Protein AF-A0A453KRI4-F1 (afdb_monomer)

Structure (mmCIF, N/CA/C/O backbone):
data_AF-A0A453KRI4-F1
#
_entry.id   AF-A0A453KRI4-F1
#
loop_
_atom_site.group_PDB
_atom_site.id
_atom_site.type_symbol
_atom_site.label_atom_id
_atom_site.label_alt_id
_atom_site.label_comp_id
_atom_site.label_asym_id
_atom_site.label_entity_id
_atom_site.label_seq_id
_atom_site.pdbx_PDB_ins_code
_atom_site.Cartn_x
_atom_site.Cartn_y
_atom_site.Cartn_z
_atom_site.occupancy
_atom_site.B_iso_or_equiv
_atom_site.auth_seq_id
_atom_site.auth_comp_id
_atom_site.auth_asym_id
_atom_site.auth_atom_id
_atom_site.pdbx_PDB_model_num
ATOM 1 N N . MET A 1 1 ? 33.723 35.617 16.696 1.00 30.81 1 MET A N 1
ATOM 2 C CA . MET A 1 1 ? 33.389 37.039 16.918 1.00 30.81 1 MET A CA 1
ATOM 3 C C . MET A 1 1 ? 32.391 37.435 15.843 1.00 30.81 1 MET A C 1
ATOM 5 O O . MET A 1 1 ? 32.683 37.224 14.676 1.00 30.81 1 MET A O 1
ATOM 9 N N . PHE A 1 2 ? 31.198 37.862 16.262 1.00 27.64 2 PHE A N 1
ATOM 10 C CA . PHE A 1 2 ? 30.061 38.293 15.435 1.00 27.64 2 PHE A CA 1
ATOM 11 C C . PHE A 1 2 ? 30.483 39.383 14.417 1.00 27.64 2 PHE A C 1
ATOM 13 O O . PHE A 1 2 ? 31.414 40.131 14.690 1.00 27.64 2 PHE A O 1
ATOM 20 N N . MET A 1 3 ? 29.860 39.506 13.239 1.00 26.14 3 MET A N 1
ATOM 21 C CA . MET A 1 3 ? 28.562 40.183 13.122 1.00 26.14 3 MET A CA 1
ATOM 22 C C . MET A 1 3 ? 27.665 39.711 11.972 1.00 26.14 3 MET A C 1
ATOM 24 O O . MET A 1 3 ? 28.102 39.411 10.867 1.00 26.14 3 MET A O 1
ATOM 28 N N . TYR A 1 4 ? 26.376 39.726 12.314 1.00 32.00 4 TYR A N 1
ATOM 29 C CA . TYR A 1 4 ? 25.180 39.607 11.493 1.00 32.00 4 TYR A CA 1
ATOM 30 C C . TYR A 1 4 ? 25.110 40.650 10.365 1.00 32.00 4 TYR A C 1
ATOM 32 O O . TYR A 1 4 ? 25.146 41.850 10.627 1.00 32.00 4 TYR A O 1
ATOM 40 N N . SER A 1 5 ? 24.798 40.195 9.155 1.00 31.25 5 SER A N 1
ATOM 41 C CA . SER A 1 5 ? 23.896 40.875 8.219 1.00 31.25 5 SER A CA 1
ATOM 42 C C . SER A 1 5 ? 23.276 39.796 7.323 1.00 31.25 5 SER A C 1
ATOM 44 O O . SER A 1 5 ? 23.984 38.957 6.784 1.00 31.25 5 SER A O 1
ATOM 46 N N . GLY A 1 6 ? 21.945 39.721 7.238 1.00 36.94 6 GLY A N 1
ATOM 47 C CA . GLY A 1 6 ? 21.300 38.698 6.394 1.00 36.94 6 GLY A CA 1
ATOM 48 C C . GLY A 1 6 ? 19.849 38.344 6.718 1.00 36.94 6 GLY A C 1
ATOM 49 O O . GLY A 1 6 ? 19.220 37.597 5.976 1.00 36.94 6 GLY A O 1
ATOM 50 N N . VAL A 1 7 ? 19.256 38.912 7.776 1.00 42.28 7 VAL A N 1
ATOM 51 C CA . VAL A 1 7 ? 17.847 38.641 8.153 1.00 42.28 7 VAL A CA 1
ATOM 52 C C . VAL A 1 7 ? 16.841 39.096 7.070 1.00 42.28 7 VAL A C 1
ATOM 54 O O . VAL A 1 7 ? 15.693 38.658 7.059 1.00 42.28 7 VAL A O 1
ATOM 57 N N . SER A 1 8 ? 17.268 39.936 6.122 1.00 39.94 8 SER A N 1
ATOM 58 C CA . SER A 1 8 ? 16.451 40.399 4.991 1.00 39.94 8 SER A CA 1
ATOM 59 C C . SER A 1 8 ? 16.449 39.422 3.800 1.00 39.94 8 SER A C 1
ATOM 61 O O . SER A 1 8 ? 15.409 39.220 3.177 1.00 39.94 8 SER A O 1
ATOM 63 N N . GLU A 1 9 ? 17.568 38.748 3.522 1.00 38.81 9 GLU A N 1
ATOM 64 C CA . GLU A 1 9 ? 17.733 37.877 2.342 1.00 38.81 9 GLU A CA 1
ATOM 65 C C . GLU A 1 9 ? 17.066 36.505 2.508 1.00 38.81 9 GLU A C 1
ATOM 67 O O . GLU A 1 9 ? 16.569 35.917 1.550 1.00 38.81 9 GLU A O 1
ATOM 72 N N . ALA A 1 10 ? 16.952 36.017 3.746 1.00 46.59 10 ALA A N 1
ATOM 73 C CA . ALA A 1 10 ? 16.262 34.759 4.026 1.00 46.59 10 ALA A CA 1
ATOM 74 C C . ALA A 1 10 ? 14.754 34.822 3.707 1.00 46.59 10 ALA A C 1
ATOM 76 O O . ALA A 1 10 ? 14.152 33.810 3.351 1.00 46.59 10 ALA A O 1
ATOM 77 N N . LYS A 1 11 ? 14.131 36.008 3.805 1.00 44.09 11 LYS A N 1
ATOM 78 C CA . LYS A 1 11 ? 12.696 36.180 3.530 1.00 44.09 11 LYS A CA 1
ATOM 79 C C . LYS A 1 11 ? 12.367 36.147 2.038 1.00 44.09 11 LYS A C 1
ATOM 81 O O . LYS A 1 11 ? 11.305 35.643 1.688 1.00 44.09 11 LYS A O 1
ATOM 86 N N . SER A 1 12 ? 13.253 36.642 1.171 1.00 44.22 12 SER A N 1
ATOM 87 C CA . SER A 1 12 ? 13.029 36.602 -0.280 1.00 44.22 12 SER A CA 1
ATOM 88 C C . SER A 1 12 ? 13.233 35.193 -0.845 1.00 44.22 12 SER A C 1
ATOM 90 O O . SER A 1 12 ? 12.442 34.750 -1.673 1.00 44.22 12 SER A O 1
ATOM 92 N N . LEU A 1 13 ? 14.215 34.438 -0.338 1.00 45.19 13 LEU A N 1
ATOM 93 C CA . LEU A 1 13 ? 14.461 33.049 -0.752 1.00 45.19 13 LEU A CA 1
ATOM 94 C C . LEU A 1 13 ? 13.302 32.103 -0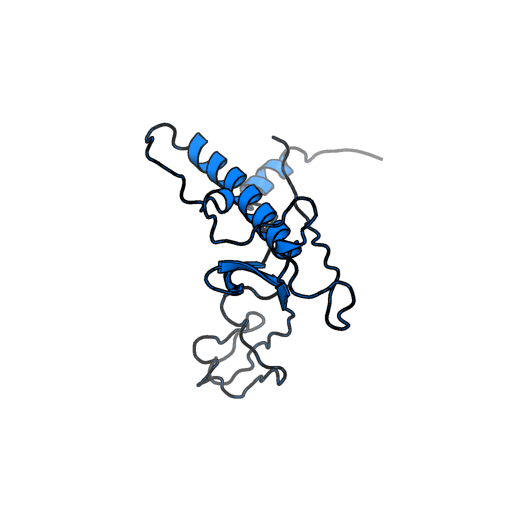.395 1.00 45.19 13 LEU A C 1
ATOM 96 O O . LEU A 1 13 ? 12.921 31.262 -1.207 1.00 45.19 13 LEU A O 1
ATOM 100 N N . LEU A 1 14 ? 12.683 32.290 0.775 1.00 44.97 14 LEU A N 1
ATOM 101 C CA . LEU A 1 14 ? 11.488 31.548 1.208 1.00 44.97 14 LEU A CA 1
ATOM 102 C C . LEU A 1 14 ? 10.238 31.827 0.359 1.00 44.97 14 LEU A C 1
ATOM 104 O O . LEU A 1 14 ? 9.288 31.053 0.411 1.00 44.97 14 LEU A O 1
ATOM 108 N N . GLN A 1 15 ? 10.211 32.932 -0.390 1.00 42.91 15 GLN A N 1
ATOM 109 C CA . GLN A 1 15 ? 9.099 33.270 -1.279 1.00 42.91 15 GLN A CA 1
ATOM 110 C C . GLN A 1 15 ? 9.299 32.712 -2.698 1.00 42.91 15 GLN A C 1
ATOM 112 O O . GLN A 1 15 ? 8.321 32.481 -3.406 1.00 42.91 15 GLN A O 1
ATOM 117 N N . VAL A 1 16 ? 10.552 32.477 -3.108 1.00 51.47 16 VAL A N 1
ATOM 118 C CA . VAL A 1 16 ? 10.911 31.925 -4.427 1.00 51.47 16 VAL A CA 1
ATOM 119 C C . VAL A 1 16 ? 10.859 30.394 -4.436 1.00 51.47 16 VAL A C 1
ATOM 121 O O . VAL A 1 16 ? 10.508 29.794 -5.450 1.00 51.47 16 VAL A O 1
ATOM 124 N N . VAL A 1 17 ? 11.149 29.750 -3.304 1.00 48.16 17 VAL A N 1
ATOM 125 C CA . VAL A 1 17 ? 11.010 28.300 -3.136 1.00 48.16 17 VA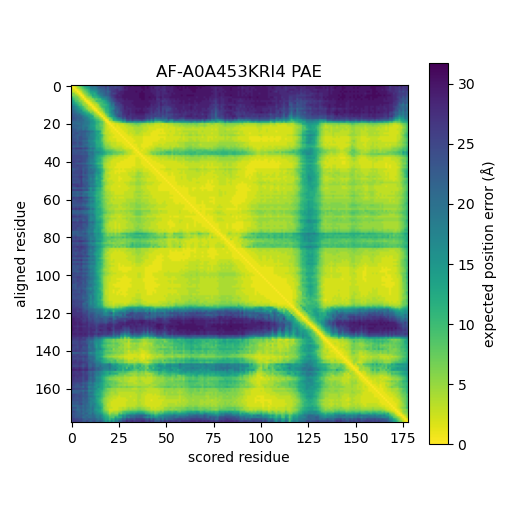L A CA 1
ATOM 126 C C . VAL A 1 17 ? 9.704 28.042 -2.391 1.00 48.16 17 VAL A C 1
ATOM 128 O O . VAL A 1 17 ? 9.520 28.532 -1.282 1.00 48.16 17 VAL A O 1
ATOM 131 N N . GLY A 1 18 ? 8.774 27.290 -2.986 1.00 59.81 18 GLY A N 1
ATOM 132 C CA . GLY A 1 18 ? 7.596 26.794 -2.264 1.00 59.81 18 GLY A CA 1
ATOM 133 C C . GLY A 1 18 ? 7.978 26.021 -0.990 1.00 59.81 18 GLY A C 1
ATOM 134 O O . GLY A 1 18 ? 9.152 25.800 -0.704 1.00 59.81 18 GLY A O 1
ATOM 135 N N . THR A 1 19 ? 6.979 25.594 -0.209 1.00 65.94 19 THR A N 1
ATOM 136 C CA . THR A 1 19 ? 7.167 24.857 1.057 1.00 65.94 19 THR A CA 1
ATOM 137 C C . THR A 1 19 ? 8.308 23.829 0.980 1.00 65.94 19 THR A C 1
ATOM 139 O O . THR A 1 19 ? 8.204 22.856 0.239 1.00 65.94 19 THR A O 1
ATOM 142 N N . LEU A 1 20 ? 9.368 24.018 1.776 1.00 83.94 20 LEU A N 1
ATOM 143 C CA . LEU A 1 20 ? 10.562 23.150 1.813 1.00 83.94 20 LEU A CA 1
ATOM 144 C C . LEU A 1 20 ? 10.303 21.751 2.410 1.00 83.94 20 LEU A C 1
ATOM 146 O O . LEU A 1 20 ? 11.207 20.923 2.473 1.00 83.94 20 LEU A O 1
ATOM 150 N N . PHE A 1 21 ? 9.077 21.489 2.863 1.00 84.25 21 PHE A N 1
ATOM 151 C CA . PHE A 1 21 ? 8.660 20.235 3.479 1.00 84.25 21 PHE A CA 1
ATOM 152 C C . PHE A 1 21 ? 7.498 19.626 2.704 1.00 84.25 21 PHE A C 1
ATOM 154 O O . PHE A 1 21 ? 6.615 20.337 2.222 1.00 84.25 21 PHE A O 1
ATOM 161 N N . THR A 1 22 ? 7.473 18.297 2.639 1.00 86.94 22 THR A N 1
ATOM 162 C CA . THR A 1 22 ? 6.415 17.534 1.976 1.00 86.94 22 THR A CA 1
ATOM 163 C C . THR A 1 22 ? 5.614 16.719 2.985 1.00 86.94 22 THR A C 1
ATOM 165 O O . THR A 1 22 ? 6.085 16.353 4.064 1.00 86.94 22 THR A O 1
ATOM 168 N N . HIS A 1 23 ? 4.372 16.403 2.627 1.00 90.69 23 HIS A N 1
ATOM 169 C CA . HIS A 1 23 ? 3.614 15.374 3.323 1.00 90.69 23 HIS A CA 1
ATOM 170 C C . HIS A 1 23 ? 3.997 14.006 2.755 1.00 90.69 23 HIS A C 1
ATOM 172 O O . HIS A 1 23 ? 3.461 13.599 1.732 1.00 90.69 23 HIS A O 1
ATOM 178 N N . HIS A 1 24 ? 4.913 13.303 3.421 1.00 94.25 24 HIS A N 1
ATOM 179 C CA . HIS A 1 24 ? 5.477 12.046 2.914 1.00 94.25 24 HIS A CA 1
ATOM 180 C C . HIS A 1 24 ? 4.757 10.771 3.404 1.00 94.25 24 HIS A C 1
ATOM 182 O O . HIS A 1 24 ? 5.237 9.665 3.179 1.00 94.25 24 HIS A O 1
ATOM 188 N N . GLN A 1 25 ? 3.610 10.905 4.079 1.00 94.44 25 GLN A N 1
ATOM 189 C CA . GLN A 1 25 ? 2.799 9.761 4.517 1.00 94.44 25 GLN A CA 1
ATOM 190 C C . GLN A 1 25 ? 2.113 9.103 3.308 1.00 94.44 25 GLN A C 1
ATOM 192 O O . GLN A 1 25 ? 1.336 9.775 2.628 1.00 94.44 25 GLN A O 1
ATOM 197 N N . LYS A 1 26 ? 2.347 7.802 3.093 1.00 96.94 26 LYS A N 1
ATOM 198 C CA . LYS A 1 26 ? 1.603 6.964 2.142 1.00 96.94 26 LYS A CA 1
ATOM 199 C C . LYS A 1 26 ? 0.666 6.049 2.911 1.00 96.94 26 LYS A C 1
ATOM 201 O O . LYS A 1 26 ? 1.130 5.249 3.721 1.00 96.94 26 LYS A O 1
ATOM 206 N N . CYS A 1 27 ? -0.636 6.183 2.686 1.00 96.69 27 CYS A N 1
ATOM 207 C CA . CYS A 1 27 ? -1.605 5.269 3.271 1.00 96.69 27 CYS A CA 1
ATOM 208 C C . CYS A 1 27 ? -2.847 5.098 2.400 1.00 96.69 27 CYS A C 1
ATOM 210 O O . CYS A 1 27 ? -3.312 6.054 1.775 1.00 96.69 27 CYS A O 1
ATOM 212 N N . VAL A 1 28 ? -3.424 3.902 2.443 1.00 97.81 28 VAL A N 1
ATOM 213 C CA . VAL A 1 28 ? -4.755 3.599 1.904 1.00 97.81 28 VAL A CA 1
ATOM 214 C C . VAL A 1 28 ? -5.597 3.046 3.042 1.00 97.81 28 VAL A C 1
ATOM 216 O O . VAL A 1 28 ? -5.164 2.134 3.735 1.00 97.81 28 VAL A O 1
ATOM 219 N N . ILE A 1 29 ? -6.786 3.603 3.255 1.00 97.44 29 ILE A N 1
ATOM 220 C CA . ILE A 1 29 ? -7.718 3.149 4.291 1.00 97.44 29 ILE A CA 1
ATOM 221 C C . ILE A 1 29 ? -9.008 2.750 3.594 1.00 97.44 29 ILE A C 1
ATOM 223 O O . ILE A 1 29 ? -9.570 3.537 2.832 1.00 97.44 29 ILE A O 1
ATOM 227 N N . VAL A 1 30 ? -9.461 1.530 3.851 1.00 96.75 30 VAL A N 1
ATOM 228 C CA . VAL A 1 30 ? -10.665 0.955 3.253 1.00 96.75 30 VAL A CA 1
ATOM 229 C C . VAL A 1 30 ? -11.468 0.229 4.318 1.00 96.75 30 VAL A C 1
ATOM 231 O O . VAL A 1 30 ? -10.911 -0.285 5.288 1.00 96.75 30 VAL A O 1
ATOM 234 N N . ASP A 1 31 ? -12.780 0.157 4.134 1.00 94.62 31 ASP A N 1
ATOM 235 C CA . ASP A 1 31 ? -13.578 -0.825 4.845 1.00 94.62 31 ASP A CA 1
ATOM 236 C C . ASP A 1 31 ? -13.467 -2.183 4.128 1.00 94.62 31 ASP A C 1
ATOM 238 O O . ASP A 1 31 ? -13.502 -2.276 2.899 1.00 94.62 31 ASP A O 1
ATOM 242 N N . THR A 1 32 ? -13.302 -3.257 4.890 1.00 95.38 32 THR A N 1
ATOM 243 C CA . THR A 1 32 ? -13.214 -4.635 4.396 1.00 95.38 32 THR A CA 1
ATOM 244 C C . THR A 1 32 ? -14.212 -5.522 5.126 1.00 95.38 32 THR A C 1
ATOM 246 O O . THR A 1 32 ? -14.873 -5.102 6.078 1.00 95.38 32 THR A O 1
ATOM 249 N N . GLN A 1 33 ? -14.386 -6.748 4.636 1.00 94.31 33 GLN A N 1
ATOM 250 C CA . GLN A 1 33 ? -15.321 -7.697 5.223 1.00 94.31 33 GLN A CA 1
ATOM 251 C C . GLN A 1 33 ? -14.877 -8.086 6.641 1.00 94.31 33 GLN A C 1
ATOM 253 O O . GLN A 1 33 ? -13.729 -8.481 6.844 1.00 94.31 33 GLN A O 1
ATOM 258 N N . ALA A 1 34 ? -15.796 -7.995 7.603 1.00 90.81 34 ALA A N 1
ATOM 259 C CA . ALA A 1 34 ? -15.635 -8.546 8.946 1.00 90.81 34 ALA A CA 1
ATOM 260 C C . ALA A 1 34 ? -16.558 -9.762 9.137 1.00 90.81 34 ALA A C 1
ATOM 262 O O . ALA A 1 34 ? -17.197 -10.233 8.192 1.00 90.81 34 ALA A O 1
ATOM 263 N N . THR A 1 35 ? -16.629 -10.287 10.357 1.00 86.94 35 THR A N 1
ATOM 264 C CA . THR A 1 35 ? -17.497 -11.420 10.693 1.00 86.94 35 THR A CA 1
ATOM 265 C C . THR A 1 35 ? -18.974 -11.090 10.443 1.00 86.94 35 THR A C 1
ATOM 267 O O . THR A 1 35 ? -19.463 -10.019 10.810 1.00 86.94 35 THR A O 1
ATOM 270 N N . GLY A 1 36 ? -19.706 -12.025 9.830 1.00 88.50 36 GLY A N 1
ATOM 271 C CA . GLY A 1 36 ? -21.120 -11.850 9.490 1.00 88.50 36 GLY A CA 1
ATOM 272 C C . GLY A 1 36 ? -21.335 -10.793 8.402 1.00 88.50 36 GLY A C 1
ATOM 273 O O . GLY A 1 36 ? -20.599 -10.750 7.424 1.00 88.50 36 GLY A O 1
ATOM 274 N N . ASN A 1 37 ? -22.339 -9.930 8.577 1.00 89.50 37 ASN A N 1
ATOM 275 C CA . ASN A 1 37 ? -22.644 -8.830 7.647 1.00 89.50 37 ASN A CA 1
ATOM 276 C C . ASN A 1 37 ? -21.945 -7.510 8.018 1.00 89.50 37 ASN A C 1
ATOM 278 O O . ASN A 1 37 ? -22.288 -6.456 7.482 1.00 89.50 37 ASN A O 1
ATOM 282 N N . ASN A 1 38 ? -20.985 -7.556 8.942 1.00 92.38 38 ASN A N 1
ATOM 283 C CA . ASN A 1 38 ? -20.273 -6.371 9.397 1.00 92.38 38 ASN A CA 1
ATOM 284 C C . ASN A 1 38 ? -19.046 -6.071 8.525 1.00 92.38 38 ASN A C 1
ATOM 286 O O . ASN A 1 38 ? -18.556 -6.899 7.754 1.00 92.38 38 ASN A O 1
ATOM 290 N N . ARG A 1 39 ? -18.524 -4.859 8.685 1.00 94.81 39 ARG A N 1
ATOM 291 C CA . ARG A 1 39 ? -17.323 -4.342 8.029 1.00 94.81 39 ARG A CA 1
ATOM 292 C C . ARG A 1 39 ? -16.290 -3.953 9.085 1.00 94.81 39 ARG A C 1
ATOM 294 O O . ARG A 1 39 ? -16.656 -3.613 10.205 1.00 94.81 39 ARG A O 1
ATOM 301 N N . LYS A 1 40 ? -15.009 -3.963 8.736 1.00 94.31 40 LYS A N 1
ATOM 302 C CA . LYS A 1 40 ? -13.907 -3.475 9.584 1.00 94.31 40 LYS A CA 1
ATOM 303 C C . LYS A 1 40 ? -13.049 -2.492 8.807 1.00 94.31 40 LYS A C 1
ATOM 305 O O . LYS A 1 40 ? -13.043 -2.529 7.581 1.00 94.31 40 LYS A O 1
ATOM 310 N N . ILE A 1 41 ? -12.313 -1.635 9.502 1.00 96.00 41 ILE A N 1
ATOM 311 C CA . ILE A 1 41 ? -11.302 -0.795 8.861 1.00 96.00 41 ILE A CA 1
ATOM 312 C C . ILE A 1 41 ? -10.021 -1.605 8.649 1.00 96.00 41 ILE A C 1
ATOM 314 O O . ILE A 1 41 ? -9.541 -2.301 9.542 1.00 96.00 41 ILE A O 1
ATOM 318 N N . THR A 1 42 ? -9.465 -1.498 7.448 1.00 97.31 42 THR A N 1
ATOM 319 C CA . THR A 1 42 ? -8.154 -2.028 7.079 1.00 97.31 42 THR A CA 1
ATOM 320 C C . THR A 1 42 ? -7.330 -0.896 6.497 1.00 97.31 42 THR A C 1
ATOM 322 O O . THR A 1 42 ? -7.803 -0.137 5.647 1.00 97.31 42 THR A O 1
ATOM 325 N N . ALA A 1 43 ? -6.091 -0.781 6.955 1.00 98.12 43 ALA A N 1
ATOM 326 C CA . ALA A 1 43 ? -5.169 0.245 6.507 1.00 98.12 43 ALA A CA 1
ATOM 327 C C . ALA A 1 43 ? -3.947 -0.385 5.838 1.00 98.12 43 ALA A C 1
ATOM 329 O O . ALA A 1 43 ? -3.489 -1.452 6.227 1.00 98.12 43 ALA A O 1
ATOM 330 N N . PHE A 1 44 ? -3.399 0.301 4.849 1.00 98.31 44 PHE A N 1
ATOM 331 C CA . PHE A 1 44 ? -2.118 -0.004 4.232 1.00 98.31 44 PHE A CA 1
ATOM 332 C C . PHE A 1 44 ? -1.200 1.195 4.450 1.00 98.31 44 PHE A C 1
ATOM 334 O O . PHE A 1 44 ? -1.649 2.331 4.277 1.00 98.31 44 PHE A O 1
ATOM 341 N N . LEU A 1 45 ? 0.045 0.959 4.862 1.00 96.62 45 LEU A N 1
ATOM 342 C CA . LEU A 1 45 ? 1.070 1.992 5.030 1.00 96.62 45 LEU A CA 1
ATOM 343 C C . LEU A 1 45 ? 2.460 1.450 4.681 1.00 96.62 45 LEU A C 1
ATOM 345 O O . LEU A 1 45 ? 2.730 0.255 4.794 1.00 96.62 45 LEU A O 1
ATOM 349 N N . GLY A 1 46 ? 3.369 2.343 4.303 1.00 96.75 46 GLY A N 1
ATOM 350 C CA . GLY A 1 46 ? 4.746 1.980 3.978 1.00 96.75 46 GLY A CA 1
ATOM 351 C C . GLY A 1 46 ? 5.425 3.022 3.104 1.00 96.75 46 GLY A C 1
ATOM 352 O O . GLY A 1 46 ? 5.048 4.196 3.138 1.00 96.75 46 GLY A O 1
ATOM 353 N N . GLY A 1 47 ? 6.421 2.589 2.327 1.00 96.75 47 GLY A N 1
ATOM 354 C CA . GLY A 1 47 ? 7.166 3.445 1.396 1.00 96.75 47 GLY A CA 1
ATOM 355 C C . GLY A 1 47 ? 6.522 3.592 0.013 1.00 96.75 47 GLY A C 1
ATOM 356 O O . GLY A 1 47 ? 6.704 4.626 -0.628 1.00 96.75 47 GLY A O 1
ATOM 357 N N . LEU A 1 48 ? 5.688 2.631 -0.400 1.00 96.69 48 LEU A N 1
ATOM 358 C CA . LEU A 1 48 ? 5.049 2.649 -1.721 1.00 96.69 48 LEU A CA 1
ATOM 359 C C . LEU A 1 48 ? 3.967 3.734 -1.853 1.00 96.69 48 LEU A C 1
ATOM 361 O O . LEU A 1 48 ? 2.922 3.680 -1.201 1.00 96.69 48 LEU A O 1
ATOM 365 N N . ASP A 1 49 ? 4.199 4.685 -2.757 1.00 96.69 49 ASP A N 1
ATOM 366 C CA . ASP A 1 49 ? 3.169 5.569 -3.306 1.00 96.69 49 ASP A CA 1
ATOM 367 C C . ASP A 1 49 ? 2.436 4.880 -4.479 1.00 96.69 49 ASP A C 1
ATOM 369 O O . ASP A 1 49 ? 3.028 4.109 -5.235 1.00 96.69 49 ASP A O 1
ATOM 373 N N . LEU A 1 50 ? 1.153 5.203 -4.685 1.00 95.81 50 LEU A N 1
ATOM 374 C CA . LEU A 1 50 ? 0.393 4.770 -5.868 1.00 95.81 50 LEU A CA 1
ATOM 375 C C . LEU A 1 50 ? 0.692 5.679 -7.070 1.00 95.81 50 LEU A C 1
ATOM 377 O O . LEU A 1 50 ? -0.111 6.542 -7.430 1.00 95.81 50 LEU A O 1
ATOM 381 N N . CYS A 1 51 ? 1.870 5.512 -7.661 1.00 95.94 51 CYS A N 1
ATOM 382 C CA . CYS A 1 51 ? 2.327 6.282 -8.818 1.00 95.94 51 CYS A CA 1
ATOM 383 C C . CYS A 1 51 ? 3.366 5.515 -9.650 1.00 95.94 51 CYS A C 1
ATOM 385 O O . CYS A 1 51 ? 3.690 4.363 -9.367 1.00 95.94 51 CYS A O 1
ATOM 387 N N . ASP A 1 52 ? 3.848 6.159 -10.709 1.00 95.44 52 ASP A N 1
ATOM 388 C CA . ASP A 1 52 ? 4.652 5.566 -11.774 1.00 95.44 52 ASP A CA 1
ATOM 389 C C . ASP A 1 52 ? 5.993 4.986 -11.299 1.00 95.44 52 ASP A C 1
ATOM 391 O O . ASP A 1 52 ? 6.707 5.587 -10.506 1.00 95.44 52 ASP A O 1
ATOM 395 N N . GLY A 1 53 ? 6.386 3.820 -11.787 1.00 96.31 53 GLY A N 1
ATOM 396 C CA . GLY A 1 53 ? 7.686 3.210 -11.532 1.00 96.31 53 GLY A CA 1
ATOM 397 C C . GLY A 1 53 ? 7.818 2.472 -10.206 1.00 96.31 53 GLY A C 1
ATOM 398 O O . GLY A 1 53 ? 8.882 1.901 -9.965 1.00 96.31 53 GLY A O 1
ATOM 399 N N . ARG A 1 54 ? 6.775 2.475 -9.364 1.00 97.75 54 ARG A N 1
ATOM 400 C CA . ARG A 1 54 ? 6.768 1.820 -8.041 1.00 97.75 54 ARG A CA 1
ATOM 401 C C . ARG A 1 54 ? 6.402 0.343 -8.134 1.00 97.75 54 ARG A C 1
ATOM 403 O O . ARG A 1 54 ? 6.703 -0.410 -7.212 1.00 97.75 54 ARG A O 1
ATOM 410 N N . TYR A 1 55 ? 5.756 -0.075 -9.225 1.00 97.75 55 TYR A N 1
ATOM 411 C CA . TYR A 1 55 ? 5.511 -1.487 -9.473 1.00 97.75 55 TYR A CA 1
ATOM 412 C C . TYR A 1 55 ? 6.834 -2.188 -9.795 1.00 97.75 55 TYR A C 1
ATOM 414 O O . TYR A 1 55 ? 7.555 -1.805 -10.719 1.00 97.75 55 TYR A O 1
ATOM 422 N N . ASP A 1 56 ? 7.142 -3.238 -9.042 1.00 98.12 56 ASP A N 1
ATOM 423 C CA . ASP A 1 56 ? 8.283 -4.106 -9.299 1.00 98.12 56 ASP A CA 1
ATOM 424 C C . ASP A 1 56 ? 8.048 -5.493 -8.687 1.00 98.12 56 ASP A C 1
ATOM 426 O O . ASP A 1 56 ? 7.083 -5.728 -7.955 1.00 98.12 56 ASP A O 1
A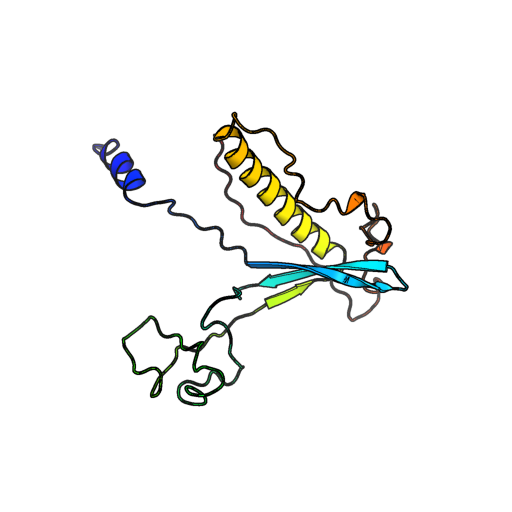TOM 430 N N . THR A 1 57 ? 8.946 -6.418 -8.996 1.00 97.44 57 THR A N 1
ATOM 431 C CA . THR A 1 57 ? 9.005 -7.758 -8.414 1.00 97.44 57 THR A CA 1
ATOM 432 C C . THR A 1 57 ? 10.393 -7.990 -7.801 1.00 97.44 57 THR A C 1
ATOM 434 O O . THR A 1 57 ? 11.329 -7.267 -8.148 1.00 97.44 57 THR A O 1
ATOM 437 N N . PRO A 1 58 ? 10.580 -8.980 -6.902 1.00 98.19 58 PRO A N 1
ATOM 438 C CA . PRO A 1 58 ? 11.877 -9.217 -6.255 1.00 98.19 58 PRO A CA 1
ATOM 439 C C . PRO A 1 58 ? 13.047 -9.466 -7.222 1.00 98.19 58 PRO A C 1
ATOM 441 O O . PRO A 1 58 ? 14.205 -9.315 -6.845 1.00 98.19 58 PRO A O 1
ATOM 444 N N . GLU A 1 59 ? 12.767 -9.836 -8.475 1.00 98.12 59 GLU A N 1
ATOM 445 C CA . GLU A 1 59 ? 13.780 -10.009 -9.519 1.00 98.12 59 GLU A CA 1
ATOM 446 C C . GLU A 1 59 ? 14.397 -8.688 -10.005 1.00 98.12 59 GLU A C 1
ATOM 448 O O . GLU A 1 59 ? 15.427 -8.736 -10.678 1.00 98.12 59 GLU A O 1
ATOM 453 N N . HIS A 1 60 ? 13.775 -7.534 -9.721 1.00 98.00 60 HIS A N 1
ATOM 454 C CA . HIS A 1 60 ? 14.286 -6.193 -10.039 1.00 98.00 60 HIS A CA 1
ATOM 455 C C . HIS A 1 60 ? 14.823 -6.074 -11.475 1.00 98.00 60 HIS A C 1
ATOM 457 O O . HIS A 1 60 ? 15.972 -5.704 -11.741 1.00 98.00 60 HIS A O 1
ATOM 463 N N . ARG A 1 61 ? 13.973 -6.454 -12.434 1.00 97.50 61 ARG A N 1
ATOM 464 C CA . ARG A 1 61 ? 14.336 -6.619 -13.847 1.00 97.50 61 ARG A CA 1
ATOM 465 C C . ARG A 1 61 ? 14.746 -5.284 -14.477 1.00 97.50 61 ARG A C 1
ATOM 467 O O . ARG A 1 61 ? 13.931 -4.382 -14.625 1.00 97.50 61 ARG A O 1
ATOM 474 N N . LEU A 1 62 ? 15.999 -5.195 -14.932 1.00 97.56 62 LEU A N 1
ATOM 475 C CA . LEU A 1 62 ? 16.546 -3.986 -15.570 1.00 97.56 62 LEU A CA 1
ATOM 476 C C . LEU A 1 62 ? 16.149 -3.826 -17.046 1.00 97.56 62 LEU A C 1
ATOM 478 O O . LEU A 1 62 ? 15.831 -2.721 -17.482 1.00 97.56 62 LEU A O 1
ATOM 482 N N . PHE A 1 63 ? 16.197 -4.923 -17.808 1.00 97.00 63 PHE A N 1
ATOM 483 C CA . PHE A 1 63 ? 16.066 -4.926 -19.277 1.00 97.00 63 PHE A CA 1
ATOM 484 C C . PHE A 1 63 ? 14.934 -5.821 -19.796 1.00 97.00 63 PHE A C 1
ATOM 486 O O . PHE A 1 63 ? 14.624 -5.819 -20.984 1.00 97.00 63 PHE A O 1
ATOM 493 N N . LYS A 1 64 ? 14.340 -6.636 -18.921 1.00 97.06 64 LYS A N 1
ATOM 494 C CA . LYS A 1 64 ? 13.262 -7.558 -19.287 1.00 97.06 64 LYS A CA 1
ATOM 495 C C . LYS A 1 64 ? 11.915 -6.873 -19.106 1.00 97.06 64 LYS A C 1
ATOM 497 O O . LYS A 1 64 ? 11.761 -6.053 -18.206 1.00 97.06 64 LYS A O 1
ATOM 502 N N . ASP A 1 65 ? 10.956 -7.241 -19.952 1.00 96.56 65 ASP A N 1
ATOM 503 C CA . ASP A 1 65 ? 9.554 -6.818 -19.849 1.00 96.56 65 ASP A CA 1
ATOM 504 C C . ASP A 1 65 ? 9.299 -5.306 -20.005 1.00 96.56 65 ASP A C 1
ATOM 506 O O . ASP A 1 65 ? 8.225 -4.796 -19.678 1.00 96.56 65 ASP A O 1
ATOM 510 N N . LEU A 1 66 ? 10.273 -4.585 -20.572 1.00 97.00 66 LEU A N 1
ATOM 511 C CA . LEU A 1 66 ? 10.189 -3.145 -20.837 1.00 97.00 66 LEU A CA 1
ATOM 512 C C . LEU A 1 66 ? 9.063 -2.774 -21.807 1.00 97.00 66 LEU A C 1
ATOM 514 O O . LEU A 1 66 ? 8.538 -1.670 -21.754 1.00 97.00 66 LEU A O 1
ATOM 518 N N . THR A 1 67 ? 8.678 -3.692 -22.692 1.00 95.38 67 THR A N 1
ATOM 519 C CA . THR A 1 67 ? 7.595 -3.507 -23.668 1.00 95.38 67 THR A CA 1
ATOM 520 C C . THR A 1 67 ? 6.288 -4.188 -23.253 1.00 95.38 67 THR A C 1
ATOM 522 O O . THR A 1 67 ? 5.312 -4.122 -24.001 1.00 95.38 67 THR A O 1
ATOM 525 N N . THR A 1 68 ? 6.250 -4.812 -22.069 1.00 95.25 68 THR A N 1
ATOM 526 C CA . THR A 1 68 ? 5.071 -5.486 -21.507 1.00 95.25 68 THR A CA 1
ATOM 527 C C . THR A 1 68 ? 4.625 -4.780 -20.224 1.00 95.25 68 THR A C 1
ATOM 529 O O . THR A 1 68 ? 4.053 -3.696 -20.301 1.00 95.25 68 THR A O 1
ATOM 532 N N . VAL A 1 69 ? 4.898 -5.351 -19.049 1.00 95.25 69 VAL A N 1
ATOM 533 C CA . VAL A 1 69 ? 4.436 -4.840 -17.751 1.00 95.25 69 VAL A CA 1
ATOM 534 C C . VAL A 1 69 ? 5.006 -3.459 -17.416 1.00 95.25 69 VAL A C 1
ATOM 536 O O . VAL A 1 69 ? 4.317 -2.666 -16.785 1.00 95.25 69 VAL A O 1
ATOM 539 N N . PHE A 1 70 ? 6.206 -3.123 -17.899 1.00 96.75 70 PHE A N 1
ATOM 540 C CA . PHE A 1 70 ? 6.820 -1.815 -17.641 1.00 96.75 70 PHE A CA 1
ATOM 541 C C . PHE A 1 70 ? 6.629 -0.797 -18.774 1.00 96.75 70 PHE A C 1
ATOM 543 O O . PHE A 1 70 ? 7.172 0.301 -18.690 1.00 96.75 70 PHE A O 1
ATOM 550 N N . LYS A 1 71 ? 5.875 -1.120 -19.834 1.00 95.31 71 LYS A N 1
ATOM 551 C CA . LYS A 1 71 ? 5.766 -0.269 -21.034 1.00 95.31 71 LYS A CA 1
ATOM 552 C C . LYS A 1 71 ? 5.284 1.146 -20.722 1.00 95.31 71 LYS A C 1
ATOM 554 O O . LYS A 1 71 ? 5.898 2.121 -21.154 1.00 95.31 71 LYS A O 1
ATOM 559 N N . ASP A 1 72 ? 4.212 1.232 -19.947 1.00 95.62 72 ASP A N 1
ATOM 560 C CA . ASP A 1 72 ? 3.589 2.494 -19.548 1.00 95.62 72 ASP A CA 1
ATOM 561 C C . ASP A 1 72 ? 4.013 2.922 -18.128 1.00 95.62 72 ASP A C 1
ATOM 563 O O . ASP A 1 72 ? 3.515 3.914 -17.607 1.00 95.62 72 ASP A O 1
ATOM 567 N N . ASP A 1 73 ? 4.975 2.199 -17.535 1.00 96.56 73 ASP A N 1
ATOM 568 C CA . ASP A 1 73 ? 5.481 2.394 -16.168 1.00 96.56 73 ASP A CA 1
ATOM 569 C C . ASP A 1 73 ? 7.025 2.436 -16.095 1.00 96.56 73 ASP A C 1
ATOM 571 O O . ASP A 1 73 ? 7.663 2.152 -15.074 1.00 96.56 73 ASP A O 1
ATOM 575 N N . PHE A 1 74 ? 7.676 2.754 -17.217 1.00 96.56 74 PHE A N 1
ATOM 576 C CA . PHE A 1 74 ? 9.130 2.855 -17.273 1.00 96.56 74 PHE A CA 1
ATOM 577 C C . PHE A 1 74 ? 9.609 4.067 -16.470 1.00 96.56 74 PHE A C 1
ATOM 579 O O . PHE A 1 74 ? 9.290 5.210 -16.812 1.00 96.56 74 PHE A O 1
ATOM 586 N N . HIS A 1 75 ? 10.463 3.822 -15.475 1.00 96.62 75 HIS A N 1
ATOM 587 C CA . HIS A 1 75 ? 11.023 4.849 -14.607 1.00 96.62 75 HIS A CA 1
ATOM 588 C C . HIS A 1 75 ? 12.548 4.752 -14.576 1.00 96.62 75 HIS A C 1
ATOM 590 O O . HIS A 1 75 ? 13.099 3.706 -14.251 1.00 96.62 75 HIS A O 1
ATOM 596 N N . ASN A 1 76 ? 13.230 5.836 -14.941 1.00 97.12 76 ASN A N 1
ATOM 597 C CA . ASN A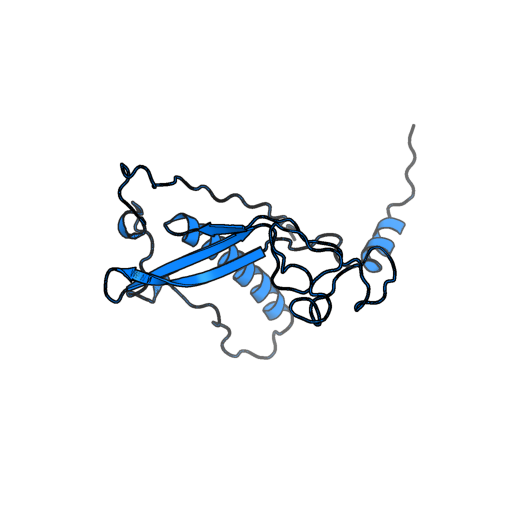 1 76 ? 14.657 6.049 -14.696 1.00 97.12 76 ASN A CA 1
ATOM 598 C C . ASN A 1 76 ? 14.926 7.566 -14.769 1.00 97.12 76 ASN A C 1
ATOM 600 O O . ASN A 1 76 ? 15.070 8.110 -15.864 1.00 97.12 76 ASN A O 1
ATOM 604 N N . PRO A 1 77 ? 14.937 8.273 -13.628 1.00 95.50 77 PRO A N 1
ATOM 605 C CA . PRO A 1 77 ? 15.185 9.707 -13.566 1.00 95.50 77 PRO A CA 1
ATOM 606 C C . PRO A 1 77 ? 16.683 10.046 -13.509 1.00 95.50 77 PRO A C 1
ATOM 608 O O . PRO A 1 77 ? 17.035 11.222 -13.531 1.00 95.50 77 PRO A O 1
ATOM 611 N N . THR A 1 78 ? 17.573 9.055 -13.390 1.00 95.56 78 THR A N 1
ATOM 612 C CA . THR A 1 78 ? 19.007 9.286 -13.161 1.00 95.56 78 THR A CA 1
ATOM 613 C C . THR A 1 78 ? 19.738 9.691 -14.439 1.00 95.56 78 THR A C 1
ATOM 615 O O . THR A 1 78 ? 20.632 10.534 -14.388 1.00 95.56 78 THR A O 1
ATOM 618 N N . PHE A 1 79 ? 19.377 9.113 -15.585 1.00 91.75 79 PHE A N 1
ATOM 619 C CA . PHE A 1 79 ? 19.988 9.434 -16.876 1.00 91.75 79 PHE A CA 1
ATOM 620 C C . PHE A 1 79 ? 19.033 9.135 -18.043 1.00 91.75 79 PHE A C 1
ATOM 622 O O . PHE A 1 79 ? 18.148 8.287 -17.918 1.00 91.75 79 PHE A O 1
ATOM 629 N N . PRO A 1 80 ? 19.188 9.825 -19.189 1.00 91.94 80 PRO A N 1
ATOM 630 C CA . PRO A 1 80 ? 18.357 9.585 -20.362 1.00 91.94 80 PRO A CA 1
ATOM 631 C C . PRO A 1 80 ? 18.630 8.196 -20.951 1.00 91.94 80 PRO A C 1
ATOM 633 O O . PRO A 1 80 ? 19.773 7.845 -21.236 1.00 91.94 80 PRO A O 1
ATOM 636 N N . VAL A 1 81 ? 17.566 7.422 -21.167 1.00 92.94 81 VAL A N 1
ATOM 637 C CA . VAL A 1 81 ? 17.608 6.068 -21.741 1.00 92.94 81 VAL A CA 1
ATOM 638 C C . VAL A 1 81 ? 16.437 5.851 -22.692 1.00 92.94 81 VAL A C 1
ATOM 640 O O . VAL A 1 81 ? 15.367 6.441 -22.517 1.00 92.94 81 VAL A O 1
ATOM 643 N N . ASN A 1 82 ? 16.612 4.979 -23.688 1.00 93.00 82 ASN A N 1
ATOM 644 C CA . ASN A 1 82 ? 15.481 4.497 -24.471 1.00 93.00 82 ASN A CA 1
ATOM 645 C C . ASN A 1 82 ? 14.646 3.551 -23.598 1.00 93.00 82 ASN A C 1
ATOM 647 O O . ASN A 1 82 ? 15.148 2.538 -23.117 1.00 93.00 82 ASN A O 1
ATOM 651 N N . LYS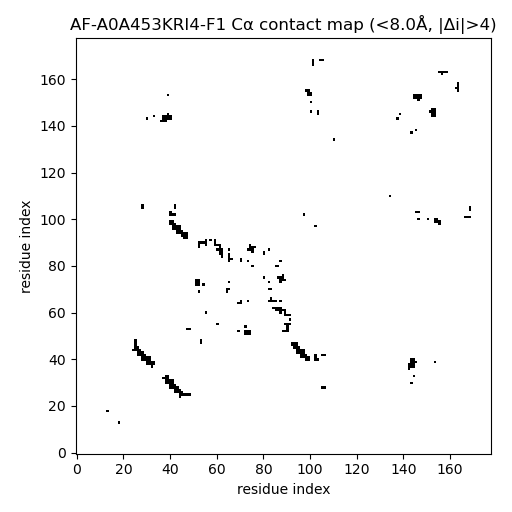 A 1 83 ? 13.359 3.862 -23.414 1.00 92.19 83 LYS A N 1
ATOM 652 C CA . LYS A 1 83 ? 12.444 3.069 -22.580 1.00 92.19 83 LYS A CA 1
ATOM 653 C C . LYS A 1 83 ? 12.307 1.620 -23.053 1.00 92.19 83 LYS A C 1
ATOM 655 O O . LYS A 1 83 ? 12.042 0.749 -22.236 1.00 92.19 83 LYS A O 1
ATOM 660 N N . SER A 1 84 ? 12.488 1.360 -24.350 1.00 93.38 84 SER A N 1
ATOM 661 C CA . SER A 1 84 ? 12.422 0.007 -24.916 1.00 93.38 84 SER A CA 1
ATOM 662 C C . SER A 1 84 ? 13.705 -0.804 -24.717 1.00 93.38 84 SER A C 1
ATOM 664 O O . SER A 1 84 ? 13.629 -2.029 -24.729 1.00 93.38 84 SER A O 1
ATOM 666 N N . ASP A 1 85 ? 14.841 -0.137 -24.483 1.00 93.50 85 ASP A N 1
ATOM 667 C CA . ASP A 1 85 ? 16.161 -0.777 -24.378 1.00 93.50 85 ASP A CA 1
ATOM 668 C C . ASP A 1 85 ? 16.700 -0.784 -22.938 1.00 93.50 85 ASP A C 1
ATOM 670 O O . ASP A 1 85 ? 17.550 -1.603 -22.601 1.00 93.50 85 ASP A O 1
ATOM 674 N N . GLY A 1 86 ? 16.193 0.100 -22.070 1.00 94.62 86 GLY A N 1
ATOM 675 C CA . GLY A 1 86 ? 16.555 0.185 -20.658 1.00 94.62 86 GLY A CA 1
ATOM 676 C C . GLY A 1 86 ? 17.921 0.836 -20.385 1.00 94.62 86 GLY A C 1
ATOM 677 O O . GLY A 1 86 ? 18.482 1.508 -21.252 1.00 94.62 86 GLY A O 1
ATOM 678 N N . PRO A 1 87 ? 18.462 0.666 -19.163 1.00 97.00 87 PRO A N 1
ATOM 679 C CA . PRO A 1 87 ? 17.823 0.010 -18.020 1.00 97.00 87 PRO A CA 1
ATOM 680 C C . PRO A 1 87 ? 16.724 0.884 -17.400 1.00 97.00 87 PRO A C 1
ATOM 682 O O . PRO A 1 87 ? 16.882 2.105 -17.298 1.00 97.00 87 PRO A O 1
ATOM 685 N N . ARG A 1 88 ? 15.637 0.270 -16.917 1.00 97.31 88 ARG A N 1
ATOM 686 C CA . ARG A 1 88 ? 14.794 0.936 -15.906 1.00 97.31 88 ARG A CA 1
ATOM 687 C C . ARG A 1 88 ? 15.537 0.998 -14.568 1.00 97.31 88 ARG A C 1
ATOM 689 O O . ARG A 1 88 ? 16.437 0.197 -14.329 1.00 97.31 88 ARG A O 1
ATOM 696 N N . GLN A 1 89 ? 15.147 1.915 -13.692 1.00 97.88 89 GLN A N 1
ATOM 697 C CA . GLN A 1 89 ? 15.525 1.904 -12.283 1.00 97.88 89 GLN A CA 1
ATOM 698 C C . GLN A 1 89 ? 14.537 0.998 -11.526 1.00 97.88 89 GLN A C 1
ATOM 700 O O . GLN A 1 89 ? 13.354 1.338 -11.462 1.00 97.88 89 GLN A O 1
ATOM 705 N N . PRO A 1 90 ? 14.972 -0.153 -10.980 1.00 97.75 90 PRO A N 1
ATOM 706 C CA . PRO A 1 90 ? 14.116 -1.001 -10.157 1.00 97.75 90 PRO A CA 1
ATOM 707 C C . PRO A 1 90 ? 13.704 -0.299 -8.864 1.00 97.75 90 PRO A C 1
ATOM 709 O O . PRO A 1 90 ? 14.394 0.607 -8.390 1.00 97.75 90 PRO A O 1
ATOM 712 N N . TRP A 1 91 ? 12.604 -0.754 -8.276 1.00 98.31 91 TRP A N 1
ATOM 713 C CA . TRP A 1 91 ? 12.056 -0.216 -7.040 1.00 98.31 91 TRP A CA 1
ATOM 714 C C . TRP A 1 91 ? 12.008 -1.306 -5.971 1.00 98.31 91 TRP A C 1
ATOM 716 O O . TRP A 1 91 ? 11.212 -2.239 -6.043 1.00 98.31 91 TRP A O 1
ATOM 726 N N . HIS A 1 92 ? 12.881 -1.195 -4.972 1.00 98.25 92 HIS A N 1
ATOM 727 C CA . HIS A 1 92 ? 12.873 -2.058 -3.794 1.00 98.25 92 HIS A CA 1
ATOM 728 C C . HIS A 1 92 ? 12.264 -1.295 -2.618 1.00 98.25 92 HIS A C 1
ATOM 730 O O . HIS A 1 92 ? 12.778 -0.242 -2.242 1.00 98.25 92 HIS A O 1
ATOM 736 N N . ASP A 1 93 ? 11.175 -1.809 -2.048 1.00 97.94 93 ASP A N 1
ATOM 737 C CA . ASP A 1 93 ? 10.405 -1.111 -1.016 1.00 97.94 93 ASP A CA 1
ATOM 738 C C . ASP A 1 93 ? 9.605 -2.092 -0.149 1.00 97.94 93 ASP A C 1
ATOM 740 O O . ASP A 1 93 ? 9.483 -3.276 -0.469 1.00 97.94 93 ASP A O 1
ATOM 744 N N . LEU A 1 94 ? 9.038 -1.586 0.945 1.00 97.25 94 LEU A N 1
ATOM 745 C CA . LEU A 1 94 ? 8.229 -2.329 1.900 1.00 97.25 94 LEU A CA 1
ATOM 746 C C . LEU A 1 94 ? 6.908 -1.603 2.177 1.00 97.25 94 LEU A C 1
ATOM 748 O O . LEU A 1 94 ? 6.818 -0.374 2.251 1.00 97.25 94 LEU A O 1
ATOM 752 N N . HIS A 1 95 ? 5.862 -2.395 2.373 1.00 97.38 95 HIS A N 1
ATOM 753 C CA . HIS A 1 95 ? 4.533 -1.924 2.734 1.00 97.38 95 HIS A CA 1
ATOM 754 C C . HIS A 1 95 ? 3.854 -2.983 3.596 1.00 97.38 95 HIS A C 1
ATOM 756 O O . HIS A 1 95 ? 4.116 -4.175 3.432 1.00 97.38 95 HIS A O 1
ATOM 762 N N . CYS A 1 96 ? 2.982 -2.571 4.508 1.00 97.69 96 CYS A N 1
ATOM 763 C CA . CYS A 1 96 ? 2.224 -3.490 5.343 1.00 97.69 96 CYS A CA 1
ATOM 764 C C . CYS A 1 96 ? 0.724 -3.212 5.259 1.00 97.69 96 CYS A C 1
ATOM 766 O O . CYS A 1 96 ? 0.282 -2.096 4.977 1.00 97.69 96 CYS A O 1
ATOM 768 N N . LYS A 1 97 ? -0.050 -4.270 5.501 1.00 97.81 97 LYS A N 1
ATOM 769 C CA . LYS A 1 97 ? -1.486 -4.215 5.757 1.00 97.81 97 LYS A CA 1
ATOM 770 C C . LYS A 1 97 ? -1.686 -4.330 7.263 1.00 97.81 97 LYS A C 1
ATOM 772 O O . LYS A 1 97 ? -1.180 -5.270 7.867 1.00 97.81 97 LYS A O 1
ATOM 777 N N . ILE A 1 98 ? -2.440 -3.408 7.839 1.00 97.69 98 ILE A N 1
ATOM 778 C CA . ILE A 1 98 ? -2.809 -3.386 9.249 1.00 97.69 98 ILE A CA 1
ATOM 779 C C . ILE A 1 98 ? -4.314 -3.591 9.369 1.00 97.69 98 ILE A C 1
ATOM 781 O O . ILE A 1 98 ? -5.124 -2.907 8.735 1.00 97.69 98 ILE A O 1
ATOM 785 N N . GLU A 1 99 ? -4.666 -4.551 10.211 1.00 96.12 99 GLU A N 1
ATOM 786 C CA . GLU A 1 99 ? -6.018 -4.839 10.661 1.00 96.12 99 GLU A CA 1
ATOM 787 C C . GLU A 1 99 ? -6.038 -4.784 12.190 1.00 96.12 99 GLU A C 1
ATOM 789 O O . GLU A 1 99 ? -4.993 -4.871 12.834 1.00 96.12 99 GLU A O 1
ATOM 794 N N . GLY A 1 100 ? -7.224 -4.622 12.763 1.00 95.00 10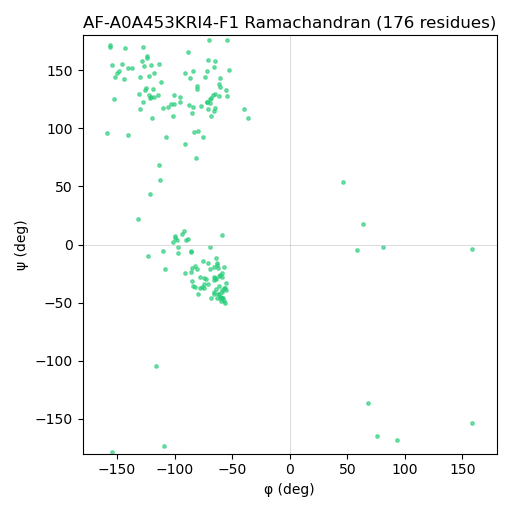0 GLY A N 1
ATOM 795 C CA . GLY A 1 100 ? -7.382 -4.482 14.204 1.00 95.00 100 GLY A CA 1
ATOM 796 C C . GLY A 1 100 ? -7.397 -3.028 14.680 1.00 95.00 100 GLY A C 1
ATOM 797 O O . GLY A 1 100 ? -7.510 -2.108 13.860 1.00 95.00 100 GLY A O 1
ATOM 798 N N . PRO A 1 101 ? -7.287 -2.800 15.999 1.00 95.00 101 PRO A N 1
ATOM 799 C CA . PRO A 1 101 ? -7.406 -1.469 16.594 1.00 95.00 101 PRO A CA 1
ATOM 800 C C . PRO A 1 101 ? -6.437 -0.435 16.002 1.00 95.00 101 PRO A C 1
ATOM 802 O O . PRO A 1 101 ? -6.850 0.674 15.667 1.00 95.00 101 PRO A O 1
ATOM 805 N N . ALA A 1 102 ? -5.192 -0.824 15.708 1.00 95.81 102 ALA A N 1
ATOM 806 C CA . ALA A 1 102 ? -4.185 0.056 15.103 1.00 95.81 102 ALA A CA 1
ATOM 807 C C . ALA A 1 102 ? -4.598 0.649 13.734 1.00 95.81 102 ALA A C 1
ATOM 809 O O . ALA A 1 102 ? -4.125 1.720 13.343 1.00 95.81 102 ALA A O 1
ATOM 810 N N . ALA A 1 103 ? -5.508 0.006 12.990 1.00 96.62 103 ALA A N 1
ATOM 811 C CA . ALA A 1 103 ? -6.042 0.573 11.748 1.00 96.62 103 ALA A CA 1
ATOM 812 C C . ALA A 1 103 ? -6.883 1.842 12.005 1.00 96.62 103 ALA A C 1
ATOM 814 O O . ALA A 1 103 ? -6.904 2.761 11.178 1.00 96.62 103 ALA A O 1
ATOM 815 N N . TYR A 1 104 ? -7.535 1.927 13.169 1.00 94.94 104 TYR A N 1
ATOM 816 C CA . TYR A 1 104 ? -8.320 3.088 13.589 1.00 94.94 104 TYR A CA 1
ATOM 817 C C . TYR A 1 104 ? -7.446 4.268 14.015 1.00 94.94 104 TYR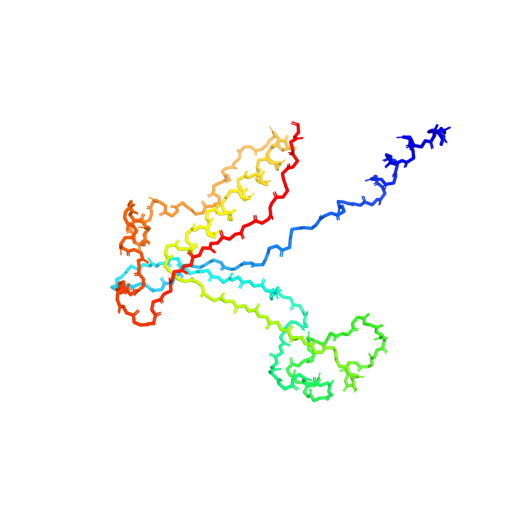 A C 1
ATOM 819 O O . TYR A 1 104 ? -7.842 5.417 13.800 1.00 94.94 104 TYR A O 1
ATOM 827 N N . ASP A 1 105 ? -6.236 4.024 14.518 1.00 95.12 105 ASP A N 1
ATOM 828 C CA . ASP A 1 105 ? -5.261 5.092 14.761 1.00 95.12 105 ASP A CA 1
ATOM 829 C C . ASP A 1 105 ? -4.870 5.779 13.451 1.00 95.12 105 ASP A C 1
ATOM 831 O O . ASP A 1 105 ? -4.819 7.010 13.368 1.00 95.12 105 ASP A O 1
ATOM 835 N N . ILE A 1 106 ? -4.644 4.989 12.397 1.00 96.44 106 ILE A N 1
ATOM 836 C CA . ILE A 1 106 ? -4.274 5.492 11.065 1.00 96.44 106 ILE A CA 1
ATOM 837 C C . ILE A 1 106 ? -5.425 6.291 10.461 1.00 96.44 106 ILE A C 1
ATOM 839 O O . ILE A 1 106 ? -5.208 7.386 9.928 1.00 96.44 106 ILE A O 1
ATOM 843 N N . LEU A 1 107 ? -6.655 5.785 10.598 1.00 95.44 107 LEU A N 1
ATOM 844 C CA . LEU A 1 107 ? -7.860 6.522 10.232 1.00 95.44 107 LEU A CA 1
ATOM 845 C C . LEU A 1 107 ? -7.964 7.838 11.005 1.00 95.44 107 LEU A C 1
ATOM 847 O O . LEU A 1 107 ? -8.188 8.886 10.403 1.00 95.44 107 LEU A O 1
ATOM 851 N N . THR A 1 108 ? -7.726 7.817 12.313 1.00 93.25 108 THR A N 1
ATOM 852 C CA . THR A 1 108 ? -7.759 9.015 13.155 1.00 93.25 108 THR A CA 1
ATOM 853 C C . THR A 1 108 ? -6.735 10.051 12.689 1.00 93.25 108 THR A C 1
ATOM 855 O O . THR A 1 108 ? -7.083 11.225 12.534 1.00 93.25 108 THR A O 1
ATOM 858 N N . ASN A 1 109 ? -5.501 9.639 12.379 1.00 94.06 109 ASN A N 1
ATOM 859 C CA . ASN A 1 109 ? -4.492 10.517 11.781 1.00 94.06 109 ASN A CA 1
ATOM 860 C C . ASN A 1 109 ? -4.982 11.123 10.449 1.00 94.06 109 ASN A C 1
ATOM 862 O O . ASN A 1 109 ? -4.877 12.338 10.246 1.00 94.06 109 ASN A O 1
ATOM 866 N N . PHE A 1 110 ? -5.575 10.317 9.560 1.00 93.81 110 PHE A N 1
ATOM 867 C CA . PHE A 1 110 ? -6.157 10.813 8.309 1.00 93.81 110 PHE A CA 1
ATOM 868 C C . PHE A 1 110 ? -7.261 11.850 8.563 1.00 93.81 110 PHE A C 1
ATOM 870 O O . PHE A 1 110 ? -7.226 12.943 7.991 1.00 93.81 110 PHE A O 1
ATOM 877 N N . GLU A 1 111 ? -8.208 11.562 9.457 1.00 91.75 111 GLU A N 1
ATOM 878 C CA . GLU A 1 111 ? -9.301 12.476 9.780 1.00 91.75 111 GLU A CA 1
ATOM 879 C C . GLU A 1 111 ? -8.802 13.802 10.364 1.00 91.75 111 GLU A C 1
ATOM 881 O O . GLU A 1 111 ? -9.314 14.872 10.017 1.00 91.75 111 GLU A O 1
ATOM 886 N N . GLN A 1 112 ? -7.816 13.756 11.265 1.00 90.06 112 GLN A N 1
ATOM 887 C CA . GLN A 1 112 ? -7.222 14.949 11.867 1.00 90.06 112 GLN A CA 1
ATOM 888 C C . GLN A 1 112 ? -6.587 15.843 10.794 1.00 90.06 112 GLN A C 1
ATOM 890 O O . GLN A 1 112 ? -6.843 17.056 10.761 1.00 90.06 112 GLN A O 1
ATOM 895 N N . ARG A 1 113 ? -5.820 15.247 9.871 1.00 88.75 113 ARG A N 1
ATOM 896 C CA . ARG A 1 113 ? -5.216 15.955 8.731 1.00 88.75 113 ARG A CA 1
ATOM 897 C C . ARG A 1 113 ? -6.284 16.530 7.805 1.00 88.75 113 ARG A C 1
ATOM 899 O O . ARG A 1 113 ? -6.219 17.715 7.473 1.00 88.75 113 ARG A O 1
ATOM 906 N N . TRP A 1 114 ? -7.303 15.742 7.460 1.00 88.56 114 TRP A N 1
ATOM 907 C CA . TRP A 1 114 ? -8.424 16.188 6.635 1.00 88.56 114 TRP A CA 1
ATOM 908 C C . TRP A 1 114 ? -9.112 17.416 7.237 1.00 88.56 114 TRP A C 1
ATOM 910 O O . TRP A 1 114 ? -9.253 18.444 6.572 1.00 88.56 114 TRP A O 1
ATOM 920 N N . LYS A 1 115 ? -9.469 17.355 8.527 1.00 86.25 115 LYS A N 1
ATOM 921 C CA . LYS A 1 115 ? -10.121 18.453 9.258 1.00 86.25 115 LYS A CA 1
ATOM 922 C C . LYS A 1 115 ? -9.261 19.723 9.262 1.00 86.25 115 LYS A C 1
ATOM 924 O O . LYS A 1 115 ? -9.799 20.818 9.089 1.00 86.25 115 LYS A O 1
ATOM 929 N N . LYS A 1 116 ? -7.938 19.615 9.438 1.00 84.62 116 LYS A N 1
ATOM 930 C CA . LYS A 1 116 ? -7.027 20.776 9.414 1.00 84.62 116 LYS A CA 1
ATOM 931 C C . LYS A 1 116 ? -6.925 21.392 8.014 1.00 84.62 116 LYS A C 1
ATOM 933 O O . LYS A 1 116 ? -7.049 22.610 7.887 1.00 84.62 116 LYS A O 1
ATOM 938 N N . SER A 1 117 ? -6.764 20.575 6.975 1.00 79.94 117 SER A N 1
ATOM 939 C CA . SER A 1 117 ? -6.638 21.049 5.590 1.00 79.94 117 SER A CA 1
ATOM 940 C C . SER A 1 117 ? -7.950 21.596 5.022 1.00 79.94 117 SER A C 1
ATOM 942 O O . SER A 1 117 ? -7.937 22.569 4.267 1.00 79.94 117 SER A O 1
ATOM 944 N N . ALA A 1 118 ? -9.097 21.033 5.412 1.00 73.94 118 ALA A N 1
ATOM 945 C CA . ALA A 1 118 ? -10.410 21.538 5.017 1.00 73.94 118 ALA A CA 1
ATOM 946 C C .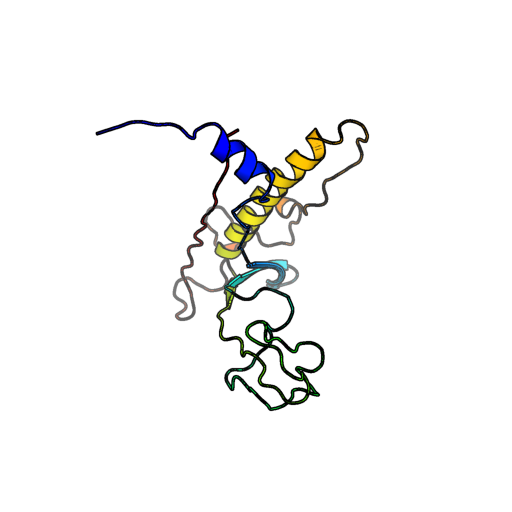 ALA A 1 118 ? -10.693 22.931 5.607 1.00 73.94 118 ALA A C 1
ATOM 948 O O . ALA A 1 118 ? -11.171 23.812 4.893 1.00 73.94 118 ALA A O 1
ATOM 949 N N . LYS A 1 119 ? -10.328 23.177 6.877 1.00 63.75 119 LYS A N 1
ATOM 950 C CA . LYS A 1 119 ? -10.485 24.494 7.528 1.00 63.75 119 LYS A CA 1
ATOM 951 C C . LYS A 1 119 ? -9.739 25.613 6.797 1.00 63.75 119 LYS A C 1
ATOM 953 O O . LYS A 1 119 ? -10.285 26.705 6.656 1.00 63.75 119 LYS A O 1
ATOM 958 N N . TRP A 1 120 ? -8.536 25.333 6.287 1.00 56.44 120 TRP A N 1
ATOM 959 C CA . TRP A 1 120 ? -7.765 26.290 5.483 1.00 56.44 120 TRP A CA 1
ATOM 960 C C . TRP A 1 120 ? -8.491 26.694 4.191 1.00 56.44 120 TRP A C 1
ATOM 962 O O . TRP A 1 120 ? -8.448 27.850 3.782 1.00 56.44 120 TRP A O 1
ATOM 972 N N . LYS A 1 121 ? -9.224 25.769 3.559 1.00 53.25 121 LYS A N 1
ATOM 973 C CA . LYS A 1 121 ? -9.999 26.071 2.345 1.00 53.25 121 LYS A CA 1
ATOM 974 C C . LYS A 1 121 ? -11.246 26.918 2.629 1.00 53.25 121 LYS A C 1
ATOM 976 O O . LYS A 1 121 ? -11.648 27.701 1.771 1.00 53.25 121 LYS A O 1
ATOM 981 N N . VAL A 1 122 ? -11.844 26.791 3.817 1.00 53.41 122 VAL A N 1
ATOM 982 C CA . VAL A 1 122 ? -13.062 27.527 4.204 1.00 53.41 122 VAL A CA 1
ATOM 983 C C . VAL A 1 122 ? -12.769 28.990 4.558 1.00 53.41 122 VAL A C 1
ATOM 985 O O . VAL A 1 122 ? -13.554 29.863 4.194 1.00 53.41 122 VAL A O 1
ATOM 988 N N . SER A 1 123 ? -11.633 29.303 5.197 1.00 51.00 123 SER A N 1
ATOM 989 C CA . SER A 1 123 ? -11.282 30.698 5.525 1.00 51.00 123 SER A CA 1
ATOM 990 C C . SER A 1 123 ? -11.028 31.567 4.287 1.00 51.00 123 SER A C 1
ATOM 992 O O . SER A 1 123 ? -11.295 32.765 4.323 1.00 51.00 123 SER A O 1
ATOM 994 N N . VAL A 1 124 ? -10.582 30.965 3.179 1.00 53.34 124 VAL A N 1
ATOM 995 C CA . VAL A 1 124 ? -10.329 31.650 1.898 1.00 53.34 124 VAL A CA 1
ATOM 996 C C . VAL A 1 124 ? -11.615 31.825 1.064 1.00 53.34 124 VAL A C 1
ATOM 998 O O . VAL A 1 124 ? -11.666 32.682 0.188 1.00 53.34 124 VAL A O 1
ATOM 1001 N N . ARG A 1 125 ? -12.686 31.061 1.336 1.00 47.53 125 ARG A N 1
ATOM 1002 C CA . ARG A 1 125 ? -13.923 31.013 0.522 1.00 47.53 125 ARG A CA 1
ATOM 1003 C C . ARG A 1 125 ? -15.194 31.394 1.291 1.00 47.53 125 ARG A C 1
ATOM 1005 O O . ARG A 1 125 ? -16.237 30.769 1.117 1.00 47.53 125 ARG A O 1
ATOM 1012 N N . ARG A 1 126 ? -15.149 32.453 2.104 1.00 46.47 126 ARG A N 1
ATOM 1013 C CA . ARG A 1 126 ? -16.286 32.957 2.913 1.00 46.47 126 ARG A CA 1
ATOM 1014 C C . ARG A 1 126 ? -17.564 33.368 2.142 1.00 46.47 126 ARG A C 1
ATOM 1016 O O . ARG A 1 126 ? -18.470 33.904 2.767 1.00 46.47 126 ARG A O 1
ATOM 1023 N N . ALA A 1 127 ? -17.675 33.119 0.835 1.00 49.00 127 ALA A N 1
ATOM 1024 C CA . ALA A 1 127 ? -18.806 33.552 0.009 1.00 49.00 127 ALA A CA 1
ATOM 1025 C C . ALA A 1 127 ? -19.743 32.436 -0.494 1.00 49.00 127 ALA A C 1
ATOM 1027 O O . ALA A 1 127 ? -20.763 32.766 -1.088 1.00 49.00 127 ALA A O 1
ATOM 1028 N N . VAL A 1 128 ? -19.475 31.140 -0.277 1.00 43.97 128 VAL A N 1
ATOM 1029 C CA . VAL A 1 128 ? -20.413 30.090 -0.731 1.00 43.97 128 VAL A CA 1
ATOM 1030 C C . VAL A 1 128 ? -20.535 28.974 0.307 1.00 43.97 128 VAL A C 1
ATOM 1032 O O . VAL A 1 128 ? -19.737 28.043 0.362 1.00 43.97 128 VAL A O 1
ATOM 1035 N N . SER A 1 129 ? -21.547 29.109 1.160 1.00 51.09 129 SER A N 1
ATOM 1036 C CA . SER A 1 129 ? -21.978 28.117 2.143 1.00 51.09 129 SER A CA 1
ATOM 1037 C C . SER A 1 129 ? -22.816 27.037 1.460 1.00 51.09 129 SER A C 1
ATOM 1039 O O . SER A 1 129 ? -24.014 27.236 1.296 1.00 51.09 129 SER A O 1
ATOM 1041 N N . TRP A 1 130 ? -22.215 25.895 1.114 1.00 44.31 130 TRP A N 1
ATOM 1042 C CA . TRP A 1 130 ? -22.946 24.651 0.844 1.00 44.31 130 TRP A CA 1
ATOM 1043 C C . TRP A 1 130 ? -22.145 23.433 1.346 1.00 44.31 130 TRP A C 1
ATOM 1045 O O . TRP A 1 130 ? -20.918 23.417 1.319 1.00 44.31 130 TRP A O 1
ATOM 1055 N N . HIS A 1 131 ? -22.874 22.454 1.886 1.00 48.53 131 HIS A N 1
ATOM 1056 C CA . HIS A 1 131 ? -22.457 21.285 2.674 1.00 48.53 131 HIS A CA 1
ATOM 1057 C C . HIS A 1 131 ? -21.123 20.612 2.275 1.00 48.53 131 HIS A C 1
ATOM 1059 O O . HIS A 1 131 ? -21.049 19.878 1.293 1.00 48.53 131 HIS A O 1
ATOM 1065 N N . HIS A 1 132 ? -20.085 20.760 3.105 1.00 47.38 132 HIS A N 1
ATOM 1066 C CA . HIS A 1 132 ? -18.828 20.008 2.985 1.00 47.38 132 HIS A CA 1
ATOM 1067 C C . HIS A 1 132 ? -18.637 19.055 4.167 1.00 47.38 132 HIS A C 1
ATOM 1069 O O . HIS A 1 132 ? -17.743 19.232 4.990 1.00 47.38 132 HIS A O 1
ATOM 1075 N N . ASP A 1 133 ? -19.478 18.027 4.236 1.00 56.56 133 ASP A N 1
ATOM 1076 C CA . ASP A 1 133 ? -19.270 16.879 5.125 1.00 56.56 133 ASP A CA 1
ATOM 1077 C C . ASP A 1 133 ? -18.991 15.637 4.265 1.00 56.56 133 ASP A C 1
ATOM 1079 O O . ASP A 1 133 ? -19.715 14.649 4.289 1.00 56.56 133 ASP A O 1
ATOM 1083 N N . THR A 1 134 ? -17.974 15.738 3.401 1.00 70.69 134 THR A N 1
ATOM 1084 C CA . THR A 1 134 ? -17.543 14.639 2.518 1.00 70.69 134 THR A CA 1
ATOM 1085 C C . THR A 1 134 ? -16.766 13.560 3.265 1.00 70.69 134 THR A C 1
ATOM 1087 O O . THR A 1 134 ? -16.551 12.478 2.724 1.00 70.69 134 THR A O 1
ATOM 1090 N N . LEU A 1 135 ? -16.324 13.846 4.494 1.00 82.38 135 LEU A N 1
ATOM 1091 C CA . LEU A 1 135 ? -15.686 12.852 5.340 1.00 82.38 135 LEU A CA 1
ATOM 1092 C C . LEU A 1 135 ? -16.763 11.937 5.923 1.00 82.38 135 LEU A C 1
ATOM 1094 O O . LEU A 1 135 ? -17.655 12.380 6.649 1.00 82.38 135 LEU A O 1
ATOM 1098 N N . VAL A 1 136 ? -16.656 10.651 5.607 1.00 84.00 136 VAL A N 1
ATOM 1099 C CA . VAL A 1 136 ? -17.554 9.624 6.125 1.00 84.00 136 VAL A CA 1
ATOM 1100 C C . VAL A 1 136 ? -17.441 9.561 7.648 1.00 84.00 136 VAL A C 1
ATOM 1102 O O . VAL A 1 136 ? -16.352 9.431 8.199 1.00 84.00 136 VAL A O 1
ATOM 1105 N N . LYS A 1 137 ? -18.578 9.641 8.342 1.00 85.12 137 LYS A N 1
ATOM 1106 C CA . LYS A 1 137 ? -18.637 9.554 9.806 1.00 85.12 137 LYS A CA 1
ATOM 1107 C C . LYS A 1 137 ? -18.836 8.109 10.234 1.00 85.12 137 LYS A C 1
ATOM 1109 O O . LYS A 1 137 ? -19.974 7.698 10.462 1.00 85.12 137 LYS A O 1
ATOM 1114 N N . ILE A 1 138 ? -17.739 7.369 10.376 1.00 85.44 138 ILE A N 1
ATOM 1115 C CA . ILE A 1 138 ? -17.764 5.944 10.744 1.00 85.44 138 ILE A CA 1
ATOM 1116 C C . ILE A 1 138 ? -18.534 5.673 12.046 1.00 85.44 138 ILE A C 1
ATOM 1118 O O . ILE A 1 138 ? -19.274 4.703 12.127 1.00 85.44 138 ILE A O 1
ATOM 1122 N N . ASN A 1 139 ? -18.506 6.602 13.009 1.00 82.06 139 ASN A N 1
ATOM 1123 C CA . ASN A 1 139 ? -19.246 6.488 14.274 1.00 82.06 139 ASN A CA 1
ATOM 1124 C C . ASN A 1 139 ? -20.777 6.464 14.105 1.00 82.06 139 ASN A C 1
ATOM 1126 O O . ASN A 1 139 ? -21.498 6.216 15.064 1.00 82.06 139 ASN A O 1
ATOM 1130 N N . ARG A 1 140 ? -21.293 6.775 12.910 1.00 85.38 140 ARG A N 1
ATOM 1131 C CA . ARG A 1 140 ? -22.725 6.694 12.580 1.00 85.38 140 ARG A CA 1
ATOM 1132 C C . ARG A 1 140 ? -23.097 5.397 11.859 1.00 85.38 140 ARG A C 1
ATOM 1134 O O . ARG A 1 140 ? -24.266 5.208 11.543 1.00 85.38 140 ARG A O 1
ATOM 1141 N N . MET A 1 141 ? -22.123 4.537 11.569 1.00 88.12 141 MET A N 1
ATOM 1142 C CA . MET A 1 141 ? -22.294 3.301 10.813 1.00 88.12 141 MET A CA 1
ATOM 1143 C C . MET A 1 141 ? -22.183 2.119 11.768 1.00 88.12 141 MET A C 1
ATOM 1145 O O . MET A 1 141 ? -21.094 1.618 12.020 1.00 88.12 141 MET A O 1
ATOM 1149 N N . SER A 1 142 ? -23.317 1.664 12.300 1.00 87.75 142 SER A N 1
ATOM 1150 C CA . SER A 1 142 ? -23.355 0.560 13.271 1.00 87.75 142 SER A CA 1
ATOM 1151 C C . SER A 1 142 ? -22.859 -0.778 12.712 1.00 87.75 142 SER A C 1
ATOM 1153 O O . SER A 1 142 ? -22.542 -1.676 13.483 1.00 87.75 142 SER A O 1
ATOM 1155 N N . TRP A 1 143 ? -22.790 -0.916 11.386 1.00 89.88 143 TRP A N 1
ATOM 1156 C CA . TRP A 1 143 ? -22.268 -2.101 10.704 1.00 89.88 143 TRP A CA 1
ATOM 1157 C C . TRP A 1 143 ? -20.744 -2.077 10.515 1.00 89.88 143 TRP A C 1
ATOM 1159 O O . TRP A 1 143 ? -20.190 -3.063 10.032 1.00 89.88 143 TRP A O 1
ATOM 1169 N N . ILE A 1 144 ? -20.056 -0.980 10.861 1.00 90.88 144 ILE A N 1
ATOM 1170 C CA . ILE A 1 144 ? -18.590 -0.932 10.922 1.00 90.88 144 ILE A CA 1
ATOM 1171 C C . ILE A 1 144 ? -18.165 -1.193 12.368 1.00 90.88 144 ILE A C 1
ATOM 1173 O O . ILE A 1 144 ? -18.572 -0.488 13.289 1.00 90.88 144 ILE A O 1
ATOM 1177 N N . VAL A 1 145 ? -17.340 -2.216 12.564 1.00 89.62 145 VAL A N 1
ATOM 1178 C CA . VAL A 1 145 ? -16.859 -2.660 13.874 1.00 89.62 145 VAL A CA 1
ATOM 1179 C C . VAL A 1 145 ? -15.794 -1.704 14.396 1.00 89.62 145 VAL A C 1
ATOM 1181 O O . VAL A 1 145 ? -14.619 -1.874 14.090 1.00 89.62 145 VAL A O 1
ATOM 1184 N N . SER A 1 146 ? -16.188 -0.701 15.172 1.00 86.31 146 SER A N 1
ATOM 1185 C CA . SER A 1 146 ? -15.261 0.244 15.812 1.00 86.31 146 SER A CA 1
ATOM 1186 C C . SER A 1 146 ? -14.764 -0.276 17.165 1.00 86.31 146 SER A C 1
ATOM 1188 O O . SER A 1 146 ? -15.588 -0.836 17.887 1.00 86.31 146 SER A O 1
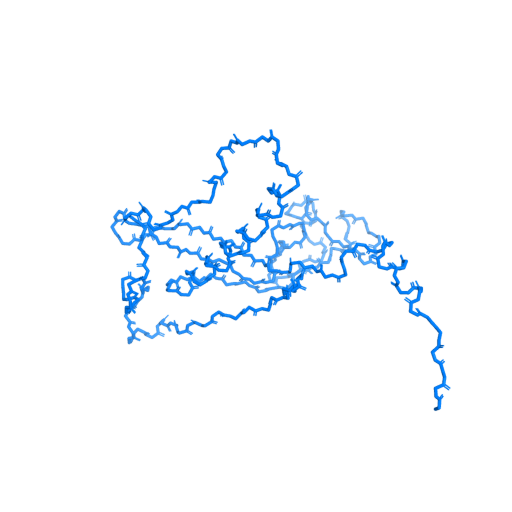ATOM 1190 N N . PRO A 1 147 ? -13.495 -0.039 17.556 1.00 86.00 147 PRO A N 1
ATOM 1191 C CA . PRO A 1 147 ? -12.962 -0.470 18.846 1.00 86.00 147 PRO A CA 1
ATOM 1192 C C . PRO A 1 147 ? -13.816 0.040 20.014 1.00 86.00 147 PRO A C 1
ATOM 1194 O O . PRO A 1 147 ? -14.127 1.232 20.096 1.00 86.00 147 PRO A O 1
ATOM 1197 N N . SER A 1 148 ? -14.221 -0.868 20.901 1.00 78.62 148 SER A N 1
ATOM 1198 C CA . SER A 1 148 ? -14.779 -0.546 22.217 1.00 78.62 148 SER A CA 1
ATOM 1199 C C . SER A 1 148 ? -13.694 0.023 23.144 1.00 78.62 148 SER A C 1
ATOM 1201 O O . SER A 1 148 ? -12.530 0.116 22.768 1.00 78.62 148 SER A O 1
ATOM 1203 N N . ALA A 1 149 ? -14.056 0.443 24.363 1.00 72.31 149 ALA A N 1
ATOM 1204 C CA . ALA A 1 149 ? -13.080 0.992 25.317 1.00 72.31 149 ALA A CA 1
ATOM 1205 C C . ALA A 1 149 ? -11.964 -0.007 25.689 1.00 72.31 149 ALA A C 1
ATOM 1207 O O . ALA A 1 149 ? -10.871 0.408 26.054 1.00 72.31 149 ALA A O 1
ATOM 1208 N N . ASP A 1 150 ? -12.261 -1.301 25.596 1.00 69.25 150 ASP A N 1
ATOM 1209 C CA . ASP A 1 150 ? -11.356 -2.440 25.761 1.00 69.25 150 ASP A CA 1
ATOM 1210 C C . ASP A 1 150 ? -10.880 -3.028 24.419 1.00 69.25 150 ASP A C 1
ATOM 1212 O O . ASP A 1 150 ? -10.240 -4.071 24.406 1.00 69.25 150 ASP A O 1
ATOM 1216 N N . GLU A 1 151 ? -11.226 -2.387 23.298 1.00 79.50 151 GLU A N 1
ATOM 1217 C CA . GLU A 1 151 ? -10.878 -2.727 21.909 1.00 79.50 151 GLU A CA 1
ATOM 1218 C C . GLU A 1 151 ? -11.308 -4.115 21.410 1.00 79.50 151 GLU A C 1
ATOM 1220 O O . GLU A 1 151 ? -11.196 -4.397 20.216 1.00 79.50 151 GLU A O 1
ATOM 1225 N N . GLN A 1 152 ? -11.873 -4.952 22.282 1.00 77.12 152 GLN A N 1
ATOM 1226 C CA . GLN A 1 152 ? -12.051 -6.388 22.085 1.00 77.12 152 GLN A CA 1
ATOM 1227 C C . GLN A 1 152 ? -12.821 -6.748 20.812 1.00 77.12 152 GLN A C 1
ATOM 1229 O O . GLN A 1 152 ? -12.488 -7.707 20.121 1.00 77.12 152 GLN A O 1
ATOM 1234 N N . ASN A 1 153 ? -13.829 -5.955 20.458 1.00 81.25 153 ASN A N 1
ATOM 1235 C CA . ASN A 1 153 ? -14.635 -6.195 19.266 1.00 81.25 153 ASN A CA 1
ATOM 1236 C C . ASN A 1 153 ? -13.876 -5.965 17.946 1.00 81.25 153 ASN A C 1
ATOM 1238 O O . ASN A 1 153 ? -14.306 -6.484 16.920 1.00 81.25 153 ASN A O 1
ATOM 1242 N N . ALA A 1 154 ? -12.782 -5.202 17.958 1.00 84.50 154 ALA A N 1
ATOM 1243 C CA . ALA A 1 154 ? -11.985 -4.891 16.780 1.00 84.50 154 ALA A CA 1
ATOM 1244 C C . ALA A 1 154 ? -10.756 -5.798 16.623 1.00 84.50 154 ALA A C 1
ATOM 1246 O O . ALA A 1 154 ? -10.108 -5.720 15.580 1.00 84.50 154 ALA A O 1
ATOM 1247 N N . HIS A 1 155 ? -10.435 -6.657 17.598 1.00 89.31 155 HIS A N 1
ATOM 1248 C CA . HIS A 1 155 ? -9.335 -7.614 17.470 1.00 89.31 155 HIS A CA 1
ATOM 1249 C C . HIS A 1 155 ? -9.562 -8.584 16.307 1.00 89.31 155 HIS A C 1
ATOM 1251 O O . HIS A 1 155 ? -10.683 -8.993 16.001 1.00 89.31 155 HIS A O 1
ATOM 1257 N N . VAL A 1 156 ? -8.466 -8.936 15.634 1.00 90.81 156 VAL A N 1
ATOM 1258 C CA . VAL A 1 156 ? -8.487 -9.871 14.500 1.00 90.81 156 VAL A CA 1
ATOM 1259 C C . VAL A 1 156 ? -8.485 -11.321 14.986 1.00 90.81 156 VAL A C 1
ATOM 1261 O O . VAL A 1 156 ? -9.140 -12.168 14.382 1.00 90.81 156 VAL A O 1
ATOM 1264 N N . CYS A 1 157 ? -7.765 -11.588 16.073 1.00 90.00 157 CYS A N 1
ATOM 1265 C CA . CYS A 1 157 ? -7.580 -12.895 16.693 1.00 90.00 157 CYS A CA 1
ATOM 1266 C C . CYS A 1 157 ? -7.540 -12.755 18.221 1.00 90.00 157 CYS A C 1
ATOM 1268 O O . CYS A 1 157 ? -7.465 -11.646 18.756 1.00 90.00 157 CYS A O 1
ATOM 1270 N N . GLU A 1 158 ? -7.602 -13.891 18.909 1.00 90.56 158 GLU A N 1
ATOM 1271 C CA . GLU A 1 158 ? -7.467 -13.968 20.364 1.00 90.56 158 GLU A CA 1
ATOM 1272 C C . GLU A 1 158 ? -6.054 -13.572 20.818 1.00 90.56 158 GLU A C 1
ATOM 1274 O O . GLU A 1 158 ? -5.077 -13.769 20.099 1.00 90.56 158 GLU A O 1
ATOM 1279 N N . GLU A 1 159 ? -5.933 -13.072 22.049 1.00 89.56 159 GLU A N 1
ATOM 1280 C CA . GLU A 1 159 ? -4.662 -12.576 22.606 1.00 89.56 159 GLU A CA 1
ATOM 1281 C C . GLU A 1 159 ? -3.544 -13.633 22.601 1.00 89.56 159 GLU A C 1
ATOM 1283 O O . GLU A 1 159 ? -2.387 -13.321 22.333 1.00 89.56 159 GLU A O 1
ATOM 1288 N N . ASN A 1 160 ? -3.898 -14.896 22.864 1.00 93.38 160 ASN A N 1
ATOM 1289 C CA . ASN A 1 160 ? -2.953 -16.015 22.935 1.00 93.38 160 ASN A CA 1
ATOM 1290 C C . ASN A 1 160 ? -2.696 -16.694 21.575 1.00 93.38 160 ASN A C 1
ATOM 1292 O O . ASN A 1 160 ? -2.044 -17.739 21.537 1.00 93.38 160 ASN A O 1
ATOM 1296 N N . ASP A 1 161 ? -3.245 -16.167 20.478 1.00 95.25 161 ASP A N 1
ATOM 1297 C CA . ASP A 1 161 ? -2.980 -16.689 19.138 1.00 95.25 161 ASP A CA 1
ATOM 1298 C C . ASP A 1 161 ? -1.511 -16.404 18.755 1.00 95.25 161 ASP A C 1
ATOM 1300 O O . ASP A 1 161 ? -1.080 -15.252 18.836 1.00 95.25 161 ASP A O 1
ATOM 1304 N N . PRO A 1 162 ? -0.710 -17.411 18.353 1.00 96.12 162 PRO A N 1
ATOM 1305 C CA . PRO A 1 162 ? 0.687 -17.200 17.966 1.00 96.12 162 PRO A CA 1
ATOM 1306 C C . PRO A 1 162 ? 0.863 -16.286 16.744 1.00 96.12 162 PRO A C 1
ATOM 1308 O O . PRO A 1 162 ? 1.946 -15.735 16.560 1.00 96.12 162 PRO A O 1
ATOM 1311 N N . GLU A 1 163 ? -0.177 -16.110 15.927 1.00 95.44 163 GLU A N 1
ATOM 1312 C CA . GLU A 1 163 ? -0.174 -15.205 14.776 1.00 95.44 163 GLU A CA 1
ATOM 1313 C C . GLU A 1 163 ? -0.649 -13.784 15.141 1.00 95.44 163 GLU A C 1
ATOM 1315 O O . GLU A 1 163 ? -0.771 -12.932 14.257 1.00 95.44 163 GLU A O 1
ATOM 1320 N N . ASN A 1 164 ? -0.927 -13.505 16.423 1.00 94.38 164 ASN A N 1
ATOM 1321 C CA . ASN A 1 164 ? -1.319 -12.182 16.909 1.00 94.38 164 ASN A CA 1
ATOM 1322 C C . ASN A 1 164 ? -0.141 -11.194 16.906 1.00 94.38 164 ASN A C 1
ATOM 1324 O O . ASN A 1 164 ? 1.015 -11.553 17.134 1.00 94.38 164 ASN A O 1
ATOM 1328 N N . TRP A 1 165 ? -0.449 -9.912 16.699 1.00 95.81 165 TRP A N 1
ATOM 1329 C CA . TRP A 1 165 ? 0.536 -8.833 16.697 1.00 95.81 165 TRP A CA 1
ATOM 1330 C C . TRP A 1 165 ? 0.081 -7.669 17.570 1.00 95.81 165 TRP A C 1
ATOM 1332 O O . TRP A 1 165 ? -0.988 -7.096 17.362 1.00 95.81 165 TRP A O 1
ATOM 1342 N N . HIS A 1 166 ? 0.960 -7.229 18.469 1.00 94.44 166 HIS A N 1
ATOM 1343 C CA . HIS A 1 166 ? 0.825 -5.925 19.111 1.00 94.44 166 HIS A CA 1
ATOM 1344 C C . HIS A 1 166 ? 1.429 -4.853 18.210 1.00 94.44 166 HIS A C 1
ATOM 1346 O O . HIS A 1 166 ? 2.623 -4.873 17.903 1.00 94.44 166 HIS A O 1
ATOM 1352 N N . VAL A 1 167 ? 0.599 -3.905 17.782 1.00 95.62 167 VAL A N 1
ATOM 1353 C CA . VAL A 1 167 ? 0.983 -2.885 16.807 1.00 95.62 167 VAL A CA 1
ATOM 1354 C C . VAL A 1 167 ? 0.813 -1.503 17.417 1.00 95.62 167 VAL A C 1
ATOM 1356 O O . VAL A 1 167 ? -0.265 -1.153 17.883 1.00 95.62 167 VAL A O 1
ATOM 1359 N N . GLN A 1 168 ? 1.871 -0.694 17.365 1.00 95.88 168 GLN A N 1
ATOM 1360 C CA . GLN A 1 168 ? 1.836 0.713 17.753 1.00 95.88 168 GLN A CA 1
ATOM 1361 C C . GLN A 1 168 ? 2.168 1.590 16.546 1.00 95.88 168 GLN A C 1
ATOM 1363 O O . GLN A 1 168 ? 3.208 1.415 15.908 1.00 95.88 168 GLN A O 1
ATOM 1368 N N . VAL A 1 169 ? 1.303 2.559 16.242 1.00 95.25 169 VAL A N 1
ATOM 1369 C CA . VAL A 1 169 ? 1.503 3.469 15.108 1.00 95.25 169 VAL A CA 1
ATOM 1370 C C . VAL A 1 169 ? 2.164 4.765 15.572 1.00 95.25 169 VAL A C 1
ATOM 1372 O O . VAL A 1 169 ? 1.685 5.441 16.481 1.00 95.25 169 VAL A O 1
ATOM 1375 N N . LEU A 1 170 ? 3.271 5.132 14.924 1.00 94.81 170 LEU A N 1
ATOM 1376 C CA . LEU A 1 170 ? 4.026 6.351 15.211 1.00 94.81 170 LEU A CA 1
ATOM 1377 C C . LEU A 1 170 ? 3.906 7.339 14.050 1.00 94.81 170 LEU A C 1
ATOM 1379 O O . LEU A 1 170 ? 3.998 6.965 12.881 1.00 94.81 170 LEU A O 1
ATOM 1383 N N . TYR A 1 171 ? 3.759 8.624 14.374 1.00 90.75 171 TYR A N 1
ATOM 1384 C CA . TYR A 1 171 ? 3.633 9.689 13.383 1.00 90.75 171 TYR A CA 1
ATOM 1385 C C . TYR A 1 171 ? 4.681 10.769 13.608 1.00 90.75 171 TYR A C 1
ATOM 1387 O O . TYR A 1 171 ? 4.845 11.276 14.717 1.00 90.75 171 TYR A O 1
ATOM 1395 N N . PHE A 1 172 ? 5.323 11.202 12.525 1.00 89.25 172 PHE A N 1
ATOM 1396 C CA . PHE A 1 172 ? 6.065 12.454 12.506 1.00 89.25 172 PHE A CA 1
ATOM 1397 C C . PHE A 1 172 ? 5.220 13.522 11.812 1.00 89.25 172 PHE A C 1
ATOM 1399 O O . PHE A 1 172 ? 4.970 13.457 10.606 1.00 89.25 172 PHE A O 1
ATOM 1406 N N . MET A 1 173 ? 4.740 14.494 12.584 1.00 82.44 173 MET A N 1
ATOM 1407 C CA . MET A 1 173 ? 3.914 15.588 12.082 1.00 82.44 173 MET A CA 1
ATOM 1408 C C . MET A 1 173 ? 4.470 16.921 12.563 1.00 82.44 173 MET A C 1
ATOM 1410 O O . MET A 1 173 ? 4.460 17.218 13.756 1.00 82.44 173 MET A O 1
ATOM 1414 N N . HIS A 1 174 ? 4.906 17.759 11.624 1.00 71.06 174 HIS A N 1
ATOM 1415 C CA . HIS A 1 174 ? 5.208 19.150 11.923 1.00 71.06 174 HIS A CA 1
ATOM 1416 C C . HIS A 1 174 ? 3.931 19.980 11.782 1.00 71.06 174 HIS A C 1
ATOM 1418 O O . HIS A 1 174 ? 3.315 20.020 10.716 1.00 71.06 174 HIS A O 1
ATOM 1424 N N . THR A 1 175 ? 3.515 20.636 12.863 1.00 63.12 175 THR A N 1
ATOM 1425 C CA . THR A 1 175 ? 2.416 21.602 12.825 1.00 63.12 175 THR A CA 1
ATOM 1426 C C . THR A 1 175 ? 2.994 22.990 13.044 1.00 63.12 175 THR A C 1
ATOM 1428 O O . THR A 1 175 ? 3.575 23.273 14.088 1.00 63.12 175 THR A O 1
ATOM 1431 N N . TYR A 1 176 ? 2.847 23.872 12.053 1.00 56.03 176 TYR A N 1
ATOM 1432 C CA . TYR A 1 176 ? 3.130 25.285 12.266 1.00 56.03 176 TYR A CA 1
ATOM 1433 C C . TYR A 1 176 ? 2.104 25.813 13.274 1.00 56.03 176 TYR A C 1
ATOM 1435 O O . TYR A 1 176 ? 0.898 25.816 13.000 1.00 56.03 176 TYR A O 1
ATOM 1443 N N . LYS A 1 177 ? 2.575 26.221 14.456 1.00 45.56 177 LYS A N 1
ATOM 1444 C CA . LYS A 1 177 ? 1.804 27.123 15.310 1.00 45.56 177 LYS A CA 1
ATOM 1445 C C . LYS A 1 177 ? 1.779 28.469 14.587 1.00 45.56 177 LYS A C 1
ATOM 1447 O O . LYS A 1 177 ? 2.829 29.079 14.409 1.00 45.56 177 LYS A O 1
ATOM 1452 N N . SER A 1 178 ? 0.603 28.847 14.092 1.00 45.22 178 SER A N 1
ATOM 1453 C CA . SER A 1 178 ? 0.303 30.217 13.666 1.00 45.22 178 SER A CA 1
ATOM 1454 C C . SER A 1 178 ? 0.224 31.129 14.876 1.00 45.22 178 SER A C 1
ATOM 1456 O O . SER A 1 178 ? -0.433 30.675 15.845 1.00 45.22 178 SER A O 1
#

Foldseek 3Di:
DDDDDDPVVVVVVCVVDDDPDDPQWDKDWDWDDDPDQFTEIKMKTWNDDPDAQQDDDPVQAQAPCLVHPCVVRAADPPDDDDSNGGRGGGHDIDMDMDFAQVSVVVVVVVVVVVVVVVVVVCVVCVDDDDDDPPDDDVVVPPRYQHQDPPSVSRAPDDPPPPPDDDDDDDDDDDDDDD

Solvent-accessible surface area (backbone atoms only — not comparable to full-atom values): 11569 Å² total; per-residue (Å²): 133,88,83,91,82,57,85,70,59,59,58,57,55,59,71,75,43,70,81,95,70,78,88,81,82,35,72,50,78,45,80,41,87,38,79,83,94,29,27,28,55,36,26,33,43,47,71,65,58,101,57,83,28,53,79,64,56,96,79,51,61,41,64,62,54,28,81,56,87,27,49,94,34,68,31,53,91,87,58,95,60,54,66,78,70,32,66,40,51,64,47,88,81,56,71,48,79,38,66,25,56,56,20,53,55,54,49,48,54,50,51,54,50,47,57,57,57,50,52,60,58,49,74,78,46,84,84,69,94,72,92,83,74,84,69,81,63,63,95,76,38,89,51,44,53,63,58,51,100,80,31,66,78,20,51,83,66,56,89,86,41,91,89,53,78,92,70,83,88,83,82,90,77,90,74,83,84,126

Secondary structure (DSSP, 8-state):
------TTHHHHHHHHS--S-----EEEEEEEE-STT-EEEEEEEES--SSTT----TT--SSSSTTTTTTT-----SS---TTT---------EEEEESHHHHHHHHHHHHHHHHHHHHHHHH-TT-------S--GGG-TTB----TT-GGG-SS-TT-TT---------------

pLDDT: mean 82.59, std 19.99, range [26.14, 98.31]

Organism: Aegilops tauschii subsp. strangulata (NCBI:txid200361)

Nearest PDB structures (foldseek):
  6kz8-assembly2_B  TM=8.244E-01  e=7.159E-09  Arabidopsis thaliana
  6kz9-assembly1_A  TM=7.771E-01  e=7.645E-09  Arabidopsis thaliana
  8bhv-assembly1_b  TM=2.147E-01  e=2.049E+00  Homo sapiens
  7fi6-assembly1_C  TM=2.497E-01  e=7.150E+00  Homo sapiens

Radius of gyration: 22.97 Å; Cα contacts (8 Å, |Δi|>4): 175; chains: 1; bounding box: 57×58×51 Å

InterPro domains:
  IPR001736 Phospholipase D/Transphosphatidylase [PS50035] (19-54)
  IPR015679 Phospholipase D family [PTHR18896] (14-170)

Sequence (178 aa):
MFMYSGVSEAKSLLQVVGTLFTHHQKCVIVDTQATGNNRKITAFLGGLDLCDGRYDTPEHRLFKDLTTVFKDDFHNPTFPVNKSDGPRQPWHDLHCKIEGPAAYDILTNFEQRWKKSAKWKVSVRRAVSWHHDTLVKINRMSWIVSPSADEQNAHVCEENDPENWHVQVLYFMHTYKS

Mean predicted aligned error: 10.26 Å